Protein AF-A0A813IT29-F1 (afdb_monomer_lite)

Organism: Polarella glacialis (NCBI:txid89957)

Structure (mmCIF, N/CA/C/O backbone):
data_AF-A0A813IT29-F1
#
_entry.id   AF-A0A813IT29-F1
#
loop_
_atom_site.group_PDB
_atom_site.id
_atom_site.type_symbol
_atom_site.label_atom_id
_atom_site.label_alt_id
_atom_site.label_comp_id
_atom_site.label_asym_id
_atom_site.label_entity_id
_atom_site.label_seq_id
_atom_site.pdbx_PDB_ins_code
_atom_site.Cartn_x
_atom_site.Cartn_y
_atom_site.Cartn_z
_atom_site.occupancy
_atom_site.B_iso_or_equiv
_atom_site.auth_seq_id
_atom_site.auth_comp_id
_atom_site.auth_asym_id
_atom_site.auth_atom_id
_atom_site.pdbx_PDB_model_num
ATOM 1 N N . GLU A 1 1 ? 67.593 75.687 -78.265 1.00 72.38 1 GLU A N 1
ATOM 2 C CA . GLU A 1 1 ? 66.286 75.915 -77.615 1.00 72.38 1 GLU A CA 1
ATOM 3 C C . GLU A 1 1 ? 65.210 75.002 -78.193 1.00 72.38 1 GLU A C 1
ATOM 5 O O . GLU A 1 1 ? 64.984 73.979 -77.570 1.00 72.38 1 GLU A O 1
ATOM 10 N N . GLN A 1 2 ? 64.630 75.241 -79.379 1.00 78.94 2 GLN A N 1
ATOM 11 C CA . GLN A 1 2 ? 63.620 74.314 -79.946 1.00 78.94 2 GLN A CA 1
ATOM 12 C C . GLN A 1 2 ? 64.154 72.878 -80.133 1.00 78.94 2 GLN A C 1
ATOM 14 O O . GLN A 1 2 ? 63.712 71.976 -79.433 1.00 78.94 2 GLN A O 1
ATOM 19 N N . SER A 1 3 ? 65.212 72.689 -80.931 1.00 80.12 3 SER A N 1
ATOM 20 C CA . SER A 1 3 ? 65.831 71.362 -81.142 1.00 80.12 3 SER A CA 1
ATOM 21 C C . SER A 1 3 ? 66.388 70.694 -79.869 1.00 80.12 3 SER A C 1
ATOM 23 O O . SER A 1 3 ? 66.593 69.485 -79.864 1.00 80.12 3 SER A O 1
ATOM 25 N N . THR A 1 4 ? 66.641 71.443 -78.789 1.00 81.19 4 THR A N 1
ATOM 26 C CA . THR A 1 4 ? 67.052 70.853 -77.501 1.00 81.19 4 THR A CA 1
ATOM 27 C C . THR A 1 4 ? 65.851 70.355 -76.697 1.00 81.19 4 THR A C 1
ATOM 29 O O . THR A 1 4 ? 65.949 69.281 -76.120 1.00 81.19 4 THR A O 1
ATOM 32 N N . MET A 1 5 ? 64.715 71.066 -76.724 1.00 86.19 5 MET A N 1
ATOM 33 C CA . MET A 1 5 ? 63.468 70.578 -76.114 1.00 86.19 5 MET A CA 1
ATOM 34 C C . MET A 1 5 ? 62.931 69.348 -76.851 1.00 86.19 5 MET A C 1
ATOM 36 O O . MET A 1 5 ? 62.585 68.372 -76.204 1.00 86.19 5 MET A O 1
ATOM 40 N N . GLU A 1 6 ? 62.949 69.343 -78.188 1.00 89.31 6 GLU A N 1
ATOM 41 C CA . GLU A 1 6 ? 62.508 68.192 -79.000 1.00 89.31 6 GLU A CA 1
ATOM 42 C C . GLU A 1 6 ? 63.274 66.902 -78.636 1.00 89.31 6 GLU A C 1
ATOM 44 O O . GLU A 1 6 ? 62.675 65.846 -78.454 1.00 89.31 6 GLU A O 1
ATOM 49 N N . VAL A 1 7 ? 64.596 66.993 -78.439 1.00 89.25 7 VAL A N 1
ATOM 50 C CA . VAL A 1 7 ? 65.439 65.853 -78.026 1.00 89.25 7 VAL A CA 1
ATOM 51 C C . VAL A 1 7 ? 65.175 65.417 -76.578 1.00 89.25 7 VAL A C 1
ATOM 53 O O . VAL A 1 7 ? 65.282 64.229 -76.267 1.00 89.25 7 VAL A O 1
ATOM 56 N N . GLU A 1 8 ? 64.837 66.347 -75.683 1.00 89.19 8 GLU A N 1
ATOM 57 C CA . GLU A 1 8 ? 64.453 66.032 -74.302 1.00 89.19 8 GLU A CA 1
ATOM 58 C C . GLU A 1 8 ? 63.075 65.347 -74.248 1.00 89.19 8 GLU A C 1
ATOM 60 O O . GLU A 1 8 ? 62.949 64.300 -73.611 1.00 89.19 8 GLU A O 1
ATOM 65 N N . GLU A 1 9 ? 62.088 65.855 -74.992 1.00 91.38 9 GLU A N 1
ATOM 66 C CA . GLU A 1 9 ? 60.747 65.269 -75.130 1.00 91.38 9 GLU A CA 1
ATOM 67 C C . GLU A 1 9 ? 60.798 63.855 -75.737 1.00 91.38 9 GLU A C 1
ATOM 69 O O . GLU A 1 9 ? 60.230 62.922 -75.162 1.00 91.38 9 GLU A O 1
ATOM 74 N N . ASP A 1 10 ? 61.540 63.648 -76.831 1.00 90.56 10 ASP A N 1
ATOM 75 C CA . ASP A 1 10 ? 61.732 62.321 -77.440 1.00 90.56 10 ASP A CA 1
ATOM 76 C C . ASP A 1 10 ? 62.391 61.329 -76.466 1.00 90.56 10 ASP A C 1
ATOM 78 O O . ASP A 1 10 ? 62.023 60.150 -76.397 1.00 90.56 10 ASP A O 1
ATOM 82 N N . HIS A 1 11 ? 63.355 61.791 -75.666 1.00 92.50 11 HIS A N 1
ATOM 83 C CA . HIS A 1 11 ? 64.029 60.972 -74.661 1.00 92.50 11 HIS A CA 1
ATOM 84 C C . HIS A 1 11 ? 63.109 60.616 -73.479 1.00 92.50 11 HIS A C 1
ATOM 86 O O . HIS A 1 11 ? 63.174 59.492 -72.971 1.00 92.50 11 HIS A O 1
ATOM 92 N N . GLU A 1 12 ? 62.220 61.518 -73.055 1.00 93.50 12 GLU A N 1
ATOM 93 C CA . GLU A 1 12 ? 61.195 61.228 -72.046 1.00 93.50 12 GLU A CA 1
ATOM 94 C C . GLU A 1 12 ? 60.102 60.287 -72.569 1.00 93.50 12 GLU A C 1
ATOM 96 O O . GLU A 1 12 ? 59.741 59.325 -71.884 1.00 93.50 12 GLU A O 1
ATOM 101 N N . LEU A 1 13 ? 59.630 60.482 -73.803 1.00 93.06 13 LEU A N 1
ATOM 102 C CA . LEU A 1 13 ? 58.686 59.577 -74.466 1.00 93.06 13 LEU A CA 1
ATOM 103 C C . LEU A 1 13 ? 59.286 58.176 -74.659 1.00 93.06 13 LEU A C 1
ATOM 105 O O . LEU A 1 13 ? 58.615 57.172 -74.400 1.00 93.06 13 LEU A O 1
ATOM 109 N N . SER A 1 14 ? 60.564 58.089 -75.031 1.00 93.00 14 SER A N 1
ATOM 110 C CA . SER A 1 14 ? 61.312 56.830 -75.120 1.00 93.00 14 SER A CA 1
ATOM 111 C C . SER A 1 14 ? 61.417 56.128 -73.757 1.00 93.00 14 SER A C 1
ATOM 113 O O . SER A 1 14 ? 61.076 54.951 -73.631 1.00 93.00 14 SER A O 1
ATOM 115 N N . LYS A 1 15 ? 61.754 56.858 -72.683 1.00 93.44 15 LYS A N 1
ATOM 116 C CA . LYS A 1 15 ? 61.750 56.312 -71.311 1.00 93.44 15 LYS A CA 1
ATOM 117 C C . LYS A 1 15 ? 60.370 55.826 -70.871 1.00 93.44 15 LYS A C 1
ATOM 119 O O . LYS A 1 15 ? 60.261 54.749 -70.291 1.00 93.44 15 LYS A O 1
ATOM 124 N N . MET A 1 16 ? 59.316 56.594 -71.144 1.00 93.44 16 MET A N 1
ATOM 125 C CA . MET A 1 16 ? 57.950 56.245 -70.748 1.00 93.44 16 MET A CA 1
ATOM 126 C C . MET A 1 16 ? 57.385 55.066 -71.541 1.00 93.44 16 MET A C 1
ATOM 128 O O . MET A 1 16 ? 56.640 54.263 -70.978 1.00 93.44 16 MET A O 1
ATOM 132 N N . THR A 1 17 ? 57.724 54.928 -72.825 1.00 94.81 17 THR A N 1
ATOM 133 C CA . THR A 1 17 ? 57.341 53.752 -73.623 1.00 94.81 17 THR A CA 1
ATOM 134 C C . THR A 1 17 ? 58.125 52.512 -73.196 1.00 94.81 17 THR A C 1
ATOM 136 O O . THR A 1 17 ? 57.507 51.471 -72.984 1.00 94.81 17 THR A O 1
ATOM 139 N N . HIS A 1 18 ? 59.433 52.628 -72.947 1.00 95.56 18 HIS A N 1
ATOM 140 C CA . HIS A 1 18 ? 60.252 51.536 -72.415 1.00 95.56 18 HIS A CA 1
ATOM 141 C C . HIS A 1 18 ? 59.775 51.061 -71.032 1.00 95.56 18 HIS A C 1
ATOM 143 O O . HIS A 1 18 ? 59.537 49.868 -70.855 1.00 95.56 18 HIS A O 1
ATOM 149 N N . PHE A 1 19 ? 59.531 51.977 -70.084 1.00 95.81 19 PHE A N 1
ATOM 150 C CA . PHE A 1 19 ? 58.997 51.638 -68.759 1.00 95.81 19 PHE A CA 1
ATOM 151 C C . PHE A 1 19 ? 57.623 50.963 -68.841 1.00 95.81 19 PHE A C 1
ATOM 153 O O . PHE A 1 19 ? 57.378 49.985 -68.137 1.00 95.81 19 PHE A O 1
ATOM 160 N N . LYS A 1 20 ? 56.725 51.445 -69.715 1.00 96.75 20 LYS A N 1
ATOM 161 C CA . LYS A 1 20 ? 55.437 50.778 -69.965 1.00 96.75 20 LYS A CA 1
ATOM 162 C C . LYS A 1 20 ? 55.635 49.370 -70.528 1.00 96.75 20 LYS A C 1
ATOM 164 O O . LYS A 1 20 ? 54.945 48.468 -70.074 1.00 96.75 20 LYS A O 1
ATOM 169 N N . GLY A 1 21 ? 56.579 49.179 -71.452 1.00 95.81 21 GLY A N 1
ATOM 170 C CA . GLY A 1 21 ? 56.961 47.865 -71.979 1.00 95.81 21 GLY A CA 1
ATOM 171 C C . GLY A 1 21 ? 57.387 46.902 -70.870 1.00 95.81 21 GLY A C 1
ATOM 172 O O . GLY A 1 21 ? 56.715 45.898 -70.654 1.00 95.81 21 GLY A O 1
ATOM 173 N N . GLU A 1 22 ? 58.414 47.260 -70.089 1.00 96.06 22 GLU A N 1
ATOM 174 C CA . GLU A 1 22 ? 58.870 46.439 -68.953 1.00 96.06 22 GLU A CA 1
ATOM 175 C C . GLU A 1 22 ? 57.752 46.162 -67.935 1.00 96.06 22 GLU A C 1
ATOM 177 O O . GLU A 1 22 ? 57.702 45.100 -67.313 1.00 96.06 22 GLU A O 1
ATOM 182 N N . TRP A 1 23 ? 56.864 47.135 -67.713 1.00 97.00 23 TRP A N 1
ATOM 183 C CA . TRP A 1 23 ? 55.749 46.995 -66.785 1.00 97.00 23 TRP A CA 1
ATOM 184 C C . TRP A 1 23 ? 54.695 46.010 -67.300 1.00 97.00 23 TRP A C 1
ATOM 186 O O . TRP A 1 23 ? 54.269 45.148 -66.531 1.00 97.00 23 TRP A O 1
ATOM 196 N N . TYR A 1 24 ? 54.327 46.075 -68.585 1.00 97.19 24 TYR A N 1
ATOM 197 C CA . TYR A 1 24 ? 53.442 45.090 -69.211 1.00 97.19 24 TYR A CA 1
ATOM 198 C C . TYR A 1 24 ? 54.071 43.692 -69.207 1.00 97.19 24 TYR A C 1
ATOM 200 O O . TYR A 1 24 ? 53.416 42.754 -68.766 1.00 97.19 24 TYR A O 1
ATOM 208 N N . GLU A 1 25 ? 55.351 43.551 -69.562 1.00 97.06 25 GLU A N 1
ATOM 209 C CA . GLU A 1 25 ? 56.070 42.267 -69.500 1.00 97.06 25 GLU A CA 1
ATOM 210 C C . GLU A 1 25 ? 56.064 41.669 -68.081 1.00 97.06 25 GLU A C 1
ATOM 212 O O . GLU A 1 25 ? 55.807 40.476 -67.898 1.00 97.06 25 GLU A O 1
ATOM 217 N N . ARG A 1 26 ? 56.277 42.494 -67.043 1.00 96.50 26 ARG A N 1
ATOM 218 C CA . ARG A 1 26 ? 56.172 42.060 -65.637 1.00 96.50 26 ARG A CA 1
ATOM 219 C C . ARG A 1 26 ? 54.745 41.670 -65.254 1.00 96.50 26 ARG A C 1
ATOM 221 O O . ARG A 1 26 ? 54.576 40.703 -64.512 1.00 96.50 26 ARG A O 1
ATOM 228 N N . GLN A 1 27 ? 53.726 42.386 -65.736 1.00 96.12 27 GLN A N 1
ATOM 229 C CA . GLN A 1 27 ? 52.327 42.023 -65.494 1.00 96.12 27 GLN A CA 1
ATOM 230 C C . GLN A 1 27 ? 51.948 40.711 -66.185 1.00 96.12 27 GLN A C 1
ATOM 232 O O . GLN A 1 27 ? 51.345 39.854 -65.544 1.00 96.12 27 GLN A O 1
ATOM 237 N N . GLU A 1 28 ? 52.336 40.512 -67.444 1.00 96.75 28 GLU A N 1
ATOM 238 C CA . GLU A 1 28 ? 52.105 39.266 -68.180 1.00 96.75 28 GLU A CA 1
ATOM 239 C C . GLU A 1 28 ? 52.812 38.086 -67.504 1.00 96.75 28 GLU A C 1
ATOM 241 O O . GLU A 1 28 ? 52.187 37.056 -67.251 1.00 96.75 28 GLU A O 1
ATOM 246 N N . ALA A 1 29 ? 54.078 38.250 -67.104 1.00 97.06 29 ALA A N 1
ATOM 247 C CA . ALA A 1 29 ? 54.810 37.235 -66.351 1.00 97.06 29 ALA A CA 1
ATOM 248 C C . ALA A 1 29 ? 54.137 36.902 -65.005 1.00 97.06 29 ALA A C 1
ATOM 250 O O . ALA A 1 29 ? 54.040 35.727 -64.642 1.00 97.06 29 ALA A O 1
ATOM 251 N N . MET A 1 30 ? 53.630 37.908 -64.281 1.00 96.69 30 MET A N 1
ATOM 252 C CA . MET A 1 30 ? 52.893 37.715 -63.028 1.00 96.69 30 MET A CA 1
ATOM 253 C C . MET A 1 30 ? 51.557 36.991 -63.253 1.00 96.69 30 MET A C 1
ATOM 255 O O . MET A 1 30 ? 51.241 36.061 -62.513 1.00 96.69 30 MET A O 1
ATOM 259 N N . MET A 1 31 ? 50.798 37.366 -64.286 1.00 96.44 31 MET A N 1
ATOM 260 C CA . MET A 1 31 ? 49.533 36.716 -64.647 1.00 96.44 31 MET A CA 1
ATOM 261 C C . MET A 1 31 ? 49.744 35.260 -65.073 1.00 96.44 31 MET A C 1
ATOM 263 O O . MET A 1 31 ? 49.011 34.383 -64.625 1.00 96.44 31 MET A O 1
ATOM 267 N N . LEU A 1 32 ? 50.783 34.971 -65.864 1.00 97.69 32 LEU A N 1
ATOM 268 C CA . LEU A 1 32 ? 51.148 33.606 -66.255 1.00 97.69 32 LEU A CA 1
ATOM 269 C C . LEU A 1 32 ? 51.624 32.763 -65.063 1.00 97.69 32 LEU A C 1
ATOM 271 O O . LEU A 1 32 ? 51.321 31.572 -64.995 1.00 97.69 32 LEU A O 1
ATOM 275 N N . ALA A 1 33 ? 52.365 33.353 -64.120 1.00 97.31 33 ALA A N 1
ATOM 276 C CA . ALA A 1 33 ? 52.777 32.670 -62.894 1.00 97.31 33 ALA A CA 1
ATOM 277 C C . ALA A 1 33 ? 51.577 32.365 -61.982 1.00 97.31 33 ALA A C 1
ATOM 279 O O . ALA A 1 33 ? 51.464 31.247 -61.480 1.00 97.31 33 ALA A O 1
ATOM 280 N N . TRP A 1 34 ? 50.657 33.321 -61.820 1.00 97.62 34 TRP A N 1
ATOM 281 C CA . TRP A 1 34 ? 49.419 33.128 -61.065 1.00 97.62 34 TRP A CA 1
ATOM 282 C C . TRP A 1 34 ? 48.528 32.065 -61.719 1.00 97.62 34 TRP A C 1
ATOM 284 O O . TRP A 1 34 ? 48.074 31.152 -61.035 1.00 97.62 34 TRP A O 1
ATOM 294 N N . GLN A 1 35 ? 48.337 32.106 -63.040 1.00 97.19 35 GLN A N 1
ATOM 295 C CA . GLN A 1 35 ? 47.505 31.119 -63.727 1.00 97.19 35 GLN A CA 1
ATOM 296 C C . GLN A 1 35 ? 48.052 29.692 -63.572 1.00 97.19 35 GLN A C 1
ATOM 298 O O . GLN A 1 35 ? 47.289 28.793 -63.236 1.00 97.19 35 GLN A O 1
ATOM 303 N N . LYS A 1 36 ? 49.377 29.496 -63.661 1.00 97.75 36 LYS A N 1
ATOM 304 C CA . LYS A 1 36 ? 50.010 28.199 -63.352 1.00 97.75 36 LYS A CA 1
ATOM 305 C C . LYS A 1 36 ? 49.737 27.726 -61.921 1.00 97.75 36 LYS A C 1
ATOM 307 O O . LYS A 1 36 ? 49.476 26.545 -61.719 1.00 97.75 36 LYS A O 1
ATOM 312 N N . GLN A 1 37 ? 49.775 28.626 -60.935 1.00 97.38 37 GLN A N 1
ATOM 313 C CA . GLN A 1 37 ? 49.438 28.280 -59.549 1.00 97.38 37 GLN A CA 1
ATOM 314 C C . GLN A 1 37 ? 47.967 27.868 -59.406 1.00 97.38 37 GLN A C 1
ATOM 316 O O . GLN A 1 37 ? 47.684 26.883 -58.731 1.00 97.38 37 GLN A O 1
ATOM 321 N N . VAL A 1 38 ? 47.043 28.569 -60.074 1.00 98.12 38 VAL A N 1
ATOM 322 C CA . VAL A 1 38 ? 45.613 28.214 -60.087 1.00 98.12 38 VAL A CA 1
ATOM 323 C C . VAL A 1 38 ? 45.388 26.852 -60.747 1.00 98.12 38 VAL A C 1
ATOM 325 O O . VAL A 1 38 ? 44.651 26.036 -60.198 1.00 98.12 38 VAL A O 1
ATOM 328 N N . ASP A 1 39 ? 46.056 26.567 -61.867 1.00 97.50 39 ASP A N 1
ATOM 329 C CA . ASP A 1 39 ? 45.965 25.273 -62.553 1.00 97.50 39 ASP A CA 1
ATOM 330 C C . ASP A 1 39 ? 46.513 24.124 -61.672 1.00 97.50 39 ASP A C 1
ATOM 332 O O . ASP A 1 39 ? 45.887 23.067 -61.561 1.00 97.50 39 ASP A O 1
ATOM 336 N N . GLU A 1 40 ? 47.637 24.332 -60.972 1.00 97.50 40 GLU A N 1
ATOM 337 C CA . GLU A 1 40 ? 48.172 23.371 -59.993 1.00 97.50 40 GLU A CA 1
ATOM 338 C C . GLU A 1 40 ? 47.230 23.147 -58.798 1.00 97.50 40 GLU A C 1
ATOM 340 O O . GLU A 1 40 ? 47.025 22.007 -58.366 1.00 97.50 40 GLU A O 1
ATOM 345 N N . GLU A 1 41 ? 46.654 24.215 -58.239 1.00 97.38 41 GLU A N 1
ATOM 346 C CA . GLU A 1 41 ? 45.680 24.118 -57.148 1.00 97.38 41 GLU A CA 1
ATOM 347 C C . GLU A 1 41 ? 44.394 23.419 -57.592 1.00 97.38 41 GLU A C 1
ATOM 349 O O . GLU A 1 41 ? 43.834 22.636 -56.822 1.00 97.38 41 GLU A O 1
ATOM 354 N N . TRP A 1 42 ? 43.966 23.625 -58.838 1.00 97.25 42 TRP A N 1
ATOM 355 C CA . TRP A 1 42 ? 42.808 22.956 -59.420 1.00 97.25 42 TRP A CA 1
ATOM 356 C C . TRP A 1 42 ? 43.015 21.441 -59.527 1.00 97.25 42 TRP A C 1
ATOM 358 O O . TRP A 1 42 ? 42.149 20.675 -59.102 1.00 97.25 42 TRP A O 1
ATOM 368 N N . VAL A 1 43 ? 44.185 20.988 -59.997 1.00 97.75 43 VAL A N 1
ATOM 369 C CA . VAL A 1 43 ? 44.531 19.553 -60.024 1.00 97.75 43 VAL A CA 1
ATOM 370 C C . VAL A 1 43 ? 44.555 18.970 -58.607 1.00 97.75 43 VAL A C 1
ATOM 372 O O . VAL A 1 43 ? 43.894 17.962 -58.346 1.00 97.75 43 VAL A O 1
ATOM 375 N N . ARG A 1 44 ? 45.223 19.637 -57.651 1.00 96.19 44 ARG A N 1
ATOM 376 C CA . ARG A 1 44 ? 45.241 19.207 -56.236 1.00 96.19 44 ARG A CA 1
ATOM 377 C C . ARG A 1 44 ? 43.836 19.155 -55.628 1.00 96.19 44 ARG A C 1
ATOM 379 O O . ARG A 1 44 ? 43.554 18.290 -54.795 1.00 96.19 44 ARG A O 1
ATOM 386 N N . TRP A 1 45 ? 42.949 20.072 -56.018 1.00 97.56 45 TRP A N 1
ATOM 387 C CA . TRP A 1 45 ? 41.556 20.077 -55.581 1.00 97.56 45 TRP A CA 1
ATOM 388 C C . TRP A 1 45 ? 40.781 18.883 -56.148 1.00 97.56 45 TRP A C 1
ATOM 390 O O . TRP A 1 45 ? 40.115 18.186 -55.383 1.00 97.56 45 TRP A O 1
ATOM 400 N N . GLN A 1 46 ? 40.916 18.596 -57.446 1.00 97.38 46 GLN A N 1
ATOM 401 C CA . GLN A 1 46 ? 40.282 17.441 -58.090 1.00 97.38 46 GLN A CA 1
ATOM 402 C C . GLN A 1 46 ? 40.738 16.110 -57.470 1.00 97.38 46 GLN A C 1
ATOM 404 O O . GLN A 1 46 ? 39.903 15.275 -57.119 1.00 97.38 46 GLN A O 1
ATOM 409 N N . GLU A 1 47 ? 42.043 15.923 -57.250 1.00 97.31 47 GLU A N 1
ATOM 410 C CA . GLU A 1 47 ? 42.584 14.740 -56.562 1.00 97.31 47 GLU A CA 1
ATOM 411 C C . GLU A 1 47 ? 42.013 14.594 -55.143 1.00 97.31 47 GLU A C 1
ATOM 413 O O . GLU A 1 47 ? 41.585 13.511 -54.730 1.00 97.31 47 GLU A O 1
ATOM 418 N N . LYS A 1 48 ? 41.950 15.699 -54.392 1.00 98.06 48 LYS A N 1
ATOM 419 C CA . LYS A 1 48 ? 41.373 15.738 -53.044 1.00 98.06 48 LYS A CA 1
ATOM 420 C C . LYS A 1 48 ? 39.879 15.409 -53.050 1.00 98.06 48 LYS A C 1
ATOM 422 O O . LYS A 1 48 ? 39.422 14.697 -52.156 1.00 98.06 48 LYS A O 1
ATOM 427 N N . GLU A 1 49 ? 39.121 15.894 -54.028 1.00 97.50 49 GLU A N 1
ATOM 428 C CA . GLU A 1 49 ? 37.689 15.617 -54.167 1.00 97.50 49 GLU A CA 1
ATOM 429 C C . GLU A 1 49 ? 37.425 14.135 -54.479 1.00 97.50 49 GLU A C 1
ATOM 431 O O . GLU A 1 49 ? 36.582 13.517 -53.822 1.00 97.50 49 GLU A O 1
ATOM 436 N N . LEU A 1 50 ? 38.214 13.530 -55.374 1.00 97.38 50 LEU A N 1
ATOM 437 C CA . LEU A 1 50 ? 38.175 12.091 -55.661 1.00 97.38 50 LEU A CA 1
ATOM 438 C C . LEU A 1 50 ? 38.545 11.240 -54.432 1.00 97.38 50 LEU A C 1
ATOM 440 O O . LEU A 1 50 ? 37.853 10.277 -54.105 1.00 97.38 50 LEU A O 1
ATOM 444 N N . LEU A 1 51 ? 39.587 11.611 -53.684 1.00 97.62 51 LEU A N 1
ATOM 445 C CA . LEU A 1 51 ? 39.943 10.910 -52.443 1.00 97.62 51 LEU A CA 1
ATOM 446 C C . LEU A 1 51 ? 38.860 11.046 -51.359 1.00 97.62 51 LEU A C 1
ATOM 448 O O . LEU A 1 51 ? 38.652 10.122 -50.568 1.00 97.62 51 LEU A O 1
ATOM 452 N N . VAL A 1 52 ? 38.156 12.181 -51.306 1.00 97.75 52 VAL A N 1
ATOM 453 C CA . VAL A 1 52 ? 37.031 12.394 -50.385 1.00 97.75 52 VAL A CA 1
ATOM 454 C C . VAL A 1 52 ? 35.797 11.594 -50.809 1.00 97.75 52 VAL A C 1
ATOM 456 O O . VAL A 1 52 ? 35.116 11.061 -49.930 1.00 97.75 52 VAL A O 1
ATOM 459 N N . SER A 1 53 ? 35.500 11.467 -52.105 1.00 97.56 53 SER A N 1
ATOM 460 C CA . SER A 1 53 ? 34.362 10.668 -52.581 1.00 97.56 53 SER A CA 1
ATOM 461 C C . SER A 1 53 ? 34.575 9.171 -52.322 1.00 97.56 53 SER A C 1
ATOM 463 O O . SER A 1 53 ? 33.711 8.545 -51.704 1.00 97.56 53 SER A O 1
ATOM 465 N N . VAL A 1 54 ? 35.759 8.629 -52.634 1.00 98.00 54 VAL A N 1
ATOM 466 C CA . VAL A 1 54 ? 36.125 7.232 -52.329 1.00 98.00 54 VAL A CA 1
ATOM 467 C C . VAL A 1 54 ? 36.023 6.950 -50.825 1.00 98.00 54 VAL A C 1
ATOM 469 O O . VAL A 1 54 ? 35.312 6.030 -50.421 1.00 98.00 54 VAL A O 1
ATOM 472 N N . LYS A 1 55 ? 36.610 7.797 -49.967 1.00 97.62 55 LYS A N 1
ATOM 473 C CA . LYS A 1 55 ? 36.526 7.626 -48.502 1.00 97.62 55 LYS A CA 1
ATOM 474 C C . LYS A 1 55 ? 35.107 7.766 -47.944 1.00 97.62 55 LYS A C 1
ATOM 476 O O . LYS A 1 55 ? 34.796 7.190 -46.900 1.00 97.62 55 LYS A O 1
ATOM 481 N N . ARG A 1 56 ? 34.226 8.532 -48.601 1.00 97.44 56 ARG A N 1
ATOM 482 C CA . ARG A 1 56 ? 32.795 8.587 -48.252 1.00 97.44 56 ARG A CA 1
ATOM 483 C C . ARG A 1 56 ? 32.101 7.273 -48.601 1.00 97.44 56 ARG A C 1
ATOM 485 O O . ARG A 1 56 ? 31.322 6.787 -47.784 1.00 97.44 56 ARG A O 1
ATOM 492 N N . GLU A 1 57 ? 32.389 6.682 -49.759 1.00 97.81 57 GLU A N 1
ATOM 493 C CA . GLU A 1 57 ? 31.853 5.369 -50.128 1.00 97.81 57 GLU A CA 1
ATOM 494 C C . GLU A 1 57 ? 32.340 4.251 -49.204 1.00 97.81 57 GLU A C 1
ATOM 496 O O . GLU A 1 57 ? 31.523 3.452 -48.751 1.00 97.81 57 GLU A O 1
ATOM 501 N N . GLU A 1 58 ? 33.635 4.205 -48.887 1.00 97.62 58 GLU A N 1
ATOM 502 C CA . GLU A 1 58 ? 34.217 3.235 -47.949 1.00 97.62 58 GLU A CA 1
ATOM 503 C C . GLU A 1 58 ? 33.498 3.288 -46.597 1.00 97.62 58 GLU A C 1
ATOM 505 O O . GLU A 1 58 ? 32.914 2.291 -46.170 1.00 97.62 58 GLU A O 1
ATOM 510 N N . LYS A 1 59 ? 33.396 4.479 -45.991 1.00 97.75 59 LYS A N 1
ATOM 511 C CA . LYS A 1 59 ? 32.668 4.675 -44.727 1.00 97.75 59 LYS A CA 1
ATOM 512 C C . LYS A 1 59 ? 31.185 4.311 -44.816 1.00 97.75 59 LYS A C 1
ATOM 514 O O . LYS A 1 59 ? 30.626 3.781 -43.858 1.00 97.75 59 LYS A O 1
ATOM 519 N N . GLN A 1 60 ? 30.524 4.559 -45.949 1.00 97.12 60 GLN A N 1
ATOM 520 C CA . GLN A 1 60 ? 29.143 4.106 -46.152 1.00 97.12 60 GLN A CA 1
ATOM 521 C C . GLN A 1 60 ? 29.040 2.576 -46.231 1.00 97.12 60 GLN A C 1
ATOM 523 O O . GLN A 1 60 ? 28.081 2.005 -45.709 1.00 97.12 60 GLN A O 1
ATOM 528 N N . ARG A 1 61 ? 30.001 1.897 -46.869 1.00 97.31 61 ARG A N 1
ATOM 529 C CA . ARG A 1 61 ? 30.055 0.428 -46.934 1.00 97.31 61 ARG A CA 1
ATOM 530 C C . ARG A 1 61 ? 30.306 -0.158 -45.542 1.00 97.31 61 ARG A C 1
ATOM 532 O O . ARG A 1 61 ? 29.551 -1.036 -45.130 1.00 97.31 61 ARG A O 1
ATOM 539 N N . GLU A 1 62 ? 31.264 0.383 -44.791 1.00 97.00 62 GLU A N 1
ATOM 540 C CA . GLU A 1 62 ? 31.538 0.020 -43.392 1.00 97.00 62 GLU A CA 1
ATOM 541 C C . GLU A 1 62 ? 30.299 0.191 -42.504 1.00 97.00 62 GLU A C 1
ATOM 543 O O . GLU A 1 62 ? 29.880 -0.759 -41.843 1.00 97.00 62 GLU A O 1
ATOM 548 N N . ALA A 1 63 ? 29.643 1.357 -42.548 1.00 96.44 63 ALA A N 1
ATOM 549 C CA . ALA A 1 63 ? 28.431 1.623 -41.774 1.00 96.44 63 ALA A CA 1
ATOM 550 C C . ALA A 1 63 ? 27.291 0.640 -42.108 1.00 96.44 63 ALA A C 1
ATOM 552 O O . ALA A 1 63 ? 26.620 0.139 -41.205 1.00 96.44 63 ALA A O 1
ATOM 553 N N . ARG A 1 64 ? 27.099 0.296 -43.393 1.00 97.25 64 ARG A N 1
ATOM 554 C CA . ARG A 1 64 ? 26.122 -0.728 -43.816 1.00 97.25 64 ARG A CA 1
ATOM 555 C C . ARG A 1 64 ? 26.480 -2.123 -43.295 1.00 97.25 64 ARG A C 1
ATOM 557 O O . ARG A 1 64 ? 25.574 -2.879 -42.949 1.00 97.25 64 ARG A O 1
ATOM 564 N N . VAL A 1 65 ? 27.763 -2.487 -43.244 1.00 98.12 65 VAL A N 1
ATOM 565 C CA . VAL A 1 65 ? 28.218 -3.776 -42.690 1.00 98.12 65 VAL A CA 1
ATOM 566 C C . VAL A 1 65 ? 28.015 -3.817 -41.175 1.00 98.12 65 VAL A C 1
ATOM 568 O O . VAL A 1 65 ? 27.428 -4.777 -40.681 1.00 98.12 65 VAL A O 1
ATOM 571 N N . LEU A 1 66 ? 28.400 -2.766 -40.447 1.00 97.50 66 LEU A N 1
ATOM 572 C CA . LEU A 1 66 ? 28.182 -2.659 -39.000 1.00 97.50 66 LEU A CA 1
ATOM 573 C C . LEU A 1 66 ? 26.693 -2.745 -38.639 1.00 97.50 66 LEU A C 1
ATOM 575 O O . LEU A 1 66 ? 26.332 -3.515 -37.752 1.00 97.50 66 LEU A O 1
ATOM 579 N N . LEU A 1 67 ? 25.820 -2.046 -39.373 1.00 97.69 67 LEU A N 1
ATOM 580 C CA . LEU A 1 67 ? 24.369 -2.124 -39.179 1.00 97.69 67 LEU A CA 1
ATOM 581 C C . LEU A 1 67 ? 23.839 -3.547 -39.419 1.00 97.69 67 LEU A C 1
ATOM 583 O O . LEU A 1 67 ? 23.042 -4.044 -38.625 1.00 97.69 67 LEU A O 1
ATOM 587 N N . LYS A 1 68 ? 24.314 -4.248 -40.460 1.00 98.38 68 LYS A N 1
ATOM 588 C CA . LYS A 1 68 ? 23.964 -5.663 -40.691 1.00 98.38 68 LYS A CA 1
ATOM 589 C C . LYS A 1 68 ? 24.425 -6.569 -39.546 1.00 98.38 68 LYS A C 1
ATOM 591 O O . LYS A 1 68 ? 23.658 -7.429 -39.121 1.00 98.38 68 LYS A O 1
ATOM 596 N N . VAL A 1 69 ? 25.638 -6.377 -39.023 1.00 97.62 69 VAL A N 1
ATOM 597 C CA . VAL A 1 69 ? 26.156 -7.149 -37.877 1.00 97.62 69 VAL A CA 1
ATOM 598 C C . VAL A 1 69 ? 25.321 -6.892 -36.619 1.00 97.62 69 VAL A C 1
ATOM 600 O O . VAL A 1 69 ? 24.930 -7.847 -35.949 1.00 97.62 69 VAL A O 1
ATOM 603 N N . GLN A 1 70 ? 24.973 -5.633 -36.334 1.00 97.00 70 GLN A N 1
ATOM 604 C CA . GLN A 1 70 ? 24.091 -5.262 -35.222 1.00 97.00 70 GLN A CA 1
ATOM 605 C C . GLN A 1 70 ? 22.693 -5.879 -35.368 1.00 97.00 70 GLN A C 1
ATOM 607 O O . GLN A 1 70 ? 22.189 -6.474 -34.416 1.00 97.00 70 GLN A O 1
ATOM 612 N N . ALA A 1 71 ? 22.093 -5.819 -36.561 1.00 97.25 71 ALA A N 1
ATOM 613 C CA . ALA A 1 71 ? 20.793 -6.430 -36.837 1.00 97.25 71 ALA A CA 1
ATOM 614 C C . ALA A 1 71 ? 20.816 -7.959 -36.649 1.00 97.25 71 ALA A C 1
ATOM 616 O O . ALA A 1 71 ? 19.905 -8.516 -36.039 1.00 97.25 71 ALA A O 1
ATOM 617 N N . ILE A 1 72 ? 21.877 -8.642 -37.100 1.00 98.00 72 ILE A N 1
ATOM 618 C CA . ILE A 1 72 ? 22.064 -10.087 -36.884 1.00 98.00 72 ILE A CA 1
ATOM 619 C C . ILE A 1 72 ? 22.227 -10.406 -35.391 1.00 98.00 72 ILE A C 1
ATOM 621 O O . ILE A 1 72 ? 21.654 -11.386 -34.915 1.00 98.00 72 ILE A O 1
ATOM 625 N N . ALA A 1 73 ? 22.983 -9.602 -34.638 1.00 97.81 73 ALA A N 1
ATOM 626 C CA . ALA A 1 73 ? 23.160 -9.794 -33.199 1.00 97.81 73 ALA A CA 1
ATOM 627 C C . ALA A 1 73 ? 21.840 -9.609 -32.428 1.00 97.81 73 ALA A C 1
ATOM 629 O O . ALA A 1 73 ? 21.480 -10.467 -31.621 1.00 97.81 73 ALA A O 1
ATOM 630 N N . ALA A 1 74 ? 21.083 -8.550 -32.732 1.00 97.31 74 ALA A N 1
ATOM 631 C CA . ALA A 1 74 ? 19.768 -8.295 -32.147 1.00 97.31 74 ALA A CA 1
ATOM 632 C C . ALA A 1 74 ? 18.764 -9.413 -32.485 1.00 97.31 74 ALA A C 1
ATOM 634 O O . ALA A 1 74 ? 18.101 -9.936 -31.590 1.00 97.31 74 ALA A O 1
ATOM 635 N N . ALA A 1 75 ? 18.709 -9.848 -33.750 1.00 97.50 75 ALA A N 1
ATOM 636 C CA . ALA A 1 75 ? 17.856 -10.956 -34.173 1.00 97.50 75 ALA A CA 1
ATOM 637 C C . ALA A 1 75 ? 18.215 -12.268 -33.455 1.00 97.50 75 ALA A C 1
ATOM 639 O O . ALA A 1 75 ? 17.320 -12.972 -32.993 1.00 97.50 75 ALA A O 1
ATOM 640 N N . LYS A 1 76 ? 19.510 -12.581 -33.293 1.00 97.44 76 LYS A N 1
ATOM 641 C CA . LYS A 1 76 ? 19.965 -13.755 -32.528 1.00 97.44 76 LYS A CA 1
ATOM 642 C C . LYS A 1 76 ? 19.547 -13.690 -31.058 1.00 97.44 76 LYS A C 1
ATOM 644 O O . LYS A 1 76 ? 19.041 -14.683 -30.549 1.00 97.44 76 LYS A O 1
ATOM 649 N N . ALA A 1 77 ? 19.724 -12.546 -30.395 1.00 95.81 77 ALA A N 1
ATOM 650 C CA . ALA A 1 77 ? 19.324 -12.369 -28.997 1.00 95.81 77 ALA A CA 1
ATOM 651 C C . ALA A 1 77 ? 17.804 -12.534 -28.810 1.00 95.81 77 ALA A C 1
ATOM 653 O O . ALA A 1 77 ? 17.364 -13.238 -27.905 1.00 95.81 77 ALA A O 1
ATOM 654 N N . HIS A 1 78 ? 17.009 -11.952 -29.711 1.00 96.12 78 HIS A N 1
ATOM 655 C CA . HIS A 1 78 ? 15.551 -12.055 -29.700 1.00 96.12 78 HIS A CA 1
ATOM 656 C C . HIS A 1 78 ? 15.061 -13.490 -29.969 1.00 96.12 78 HIS A C 1
ATOM 658 O O . HIS A 1 78 ? 14.233 -14.017 -29.229 1.00 96.12 78 HIS A O 1
ATOM 664 N N . LEU A 1 79 ? 15.620 -14.172 -30.976 1.00 96.12 79 LEU A N 1
ATOM 665 C CA . LEU A 1 79 ? 15.290 -15.571 -31.278 1.00 96.12 79 LEU A CA 1
ATOM 666 C C . LEU A 1 79 ? 15.687 -16.523 -30.140 1.00 96.12 79 LEU A C 1
ATOM 668 O O . LEU A 1 79 ? 14.928 -17.439 -29.829 1.00 96.12 79 LEU A O 1
ATOM 672 N N . ALA A 1 80 ? 16.824 -16.284 -29.479 1.00 95.81 80 ALA A N 1
ATOM 673 C CA . ALA A 1 80 ? 17.256 -17.064 -28.319 1.00 95.81 80 ALA A CA 1
ATOM 674 C C . ALA A 1 80 ? 16.294 -16.956 -27.119 1.00 95.81 80 ALA A C 1
ATOM 676 O O . ALA A 1 80 ? 16.261 -17.867 -26.297 1.00 95.81 80 ALA A O 1
ATOM 677 N N . GLN A 1 81 ? 15.501 -15.882 -27.027 1.00 92.94 81 GLN A N 1
ATOM 678 C CA . GLN A 1 81 ? 14.450 -15.719 -26.017 1.00 92.94 81 GLN A CA 1
ATOM 679 C C . GLN A 1 81 ? 13.099 -16.281 -26.486 1.00 92.94 81 GLN A C 1
ATOM 681 O O . GLN A 1 81 ? 12.421 -16.960 -25.719 1.00 92.94 81 GLN A O 1
ATOM 686 N N . ILE A 1 82 ? 12.711 -16.044 -27.745 1.00 95.12 82 ILE A N 1
ATOM 687 C CA . ILE A 1 82 ? 11.417 -16.505 -28.270 1.00 95.12 82 ILE A CA 1
ATOM 688 C C . ILE A 1 82 ? 11.335 -18.029 -28.352 1.00 95.12 82 ILE A C 1
ATOM 690 O O . ILE A 1 82 ? 10.316 -18.582 -27.956 1.00 95.12 82 ILE A O 1
ATOM 694 N N . VAL A 1 83 ? 12.371 -18.719 -28.839 1.00 93.00 83 VAL A N 1
ATOM 695 C CA . VAL A 1 83 ? 12.318 -20.180 -29.035 1.00 93.00 83 VAL A CA 1
ATOM 696 C C . VAL A 1 83 ? 12.011 -20.955 -27.739 1.00 93.00 83 VAL A C 1
ATOM 698 O O . VAL A 1 83 ? 11.068 -21.747 -27.765 1.00 93.00 83 VAL A O 1
ATOM 701 N N . PRO A 1 84 ? 12.716 -20.758 -26.603 1.00 94.31 84 PRO A N 1
ATOM 702 C CA . PRO A 1 84 ? 12.397 -21.478 -25.369 1.00 94.31 84 PRO A CA 1
ATOM 703 C C . PRO A 1 84 ? 11.055 -21.057 -24.757 1.00 94.31 84 PRO A C 1
ATOM 705 O O . PRO A 1 84 ? 10.375 -21.908 -24.187 1.00 94.31 84 PRO A O 1
ATOM 708 N N . ASN A 1 85 ? 10.649 -19.790 -24.897 1.00 92.81 85 ASN A N 1
ATOM 709 C CA . ASN A 1 85 ? 9.349 -19.326 -24.408 1.00 92.81 85 ASN A CA 1
ATOM 710 C C . ASN A 1 85 ? 8.213 -19.961 -25.215 1.00 92.81 85 ASN A C 1
ATOM 712 O O . ASN A 1 85 ? 7.387 -20.652 -24.639 1.00 92.81 85 ASN A O 1
ATOM 716 N N . ALA A 1 86 ? 8.242 -19.866 -26.546 1.00 92.69 86 ALA A N 1
ATOM 717 C CA . ALA A 1 86 ? 7.252 -20.499 -27.415 1.00 92.69 86 ALA A CA 1
ATOM 718 C C . ALA A 1 86 ? 7.212 -22.028 -27.244 1.00 92.69 86 ALA A C 1
ATOM 720 O O . ALA A 1 86 ? 6.135 -22.616 -27.284 1.00 92.69 86 ALA A O 1
ATOM 721 N N . ALA A 1 87 ? 8.357 -22.682 -27.012 1.00 92.75 87 ALA A N 1
ATOM 722 C CA . ALA A 1 87 ? 8.400 -24.111 -26.704 1.00 92.75 87 ALA A CA 1
ATOM 723 C C . ALA A 1 87 ? 7.743 -24.439 -25.351 1.00 92.75 87 ALA A C 1
ATOM 725 O O . ALA A 1 87 ? 6.986 -25.403 -25.272 1.00 92.75 87 ALA A O 1
ATOM 726 N N . ARG A 1 88 ? 7.984 -23.634 -24.304 1.00 91.50 88 ARG A N 1
ATOM 727 C CA . ARG A 1 88 ? 7.332 -23.774 -22.990 1.00 91.50 88 ARG A CA 1
ATOM 728 C C . ARG A 1 88 ? 5.832 -23.485 -23.065 1.00 91.50 88 ARG A C 1
ATOM 730 O O . ARG A 1 88 ? 5.053 -24.259 -22.522 1.00 91.50 88 ARG A O 1
ATOM 737 N N . ASP A 1 89 ? 5.430 -22.422 -23.749 1.00 92.62 89 ASP A N 1
ATOM 738 C CA . ASP A 1 89 ? 4.028 -22.030 -23.913 1.00 92.62 89 ASP A CA 1
ATOM 739 C C . ASP A 1 89 ? 3.259 -23.105 -24.694 1.00 92.62 89 ASP A C 1
ATOM 741 O O . ASP A 1 89 ? 2.150 -23.486 -24.315 1.00 92.62 89 ASP A O 1
ATOM 745 N N . LEU A 1 90 ? 3.864 -23.667 -25.748 1.00 93.25 90 LEU A N 1
ATOM 746 C CA . LEU A 1 90 ? 3.307 -24.789 -26.505 1.00 93.25 90 LEU A CA 1
ATOM 747 C C . LEU A 1 90 ? 3.274 -26.072 -25.662 1.00 93.25 90 LEU A C 1
ATOM 749 O O . LEU A 1 90 ? 2.271 -26.779 -25.685 1.00 93.25 90 LEU A O 1
ATOM 753 N N . GLN A 1 91 ? 4.306 -26.351 -24.860 1.00 92.56 91 GLN A N 1
ATOM 754 C CA . GLN A 1 91 ? 4.291 -27.466 -23.911 1.00 92.56 91 GLN A CA 1
ATOM 755 C C . GLN A 1 91 ? 3.135 -27.326 -22.905 1.00 92.56 91 GLN A C 1
ATOM 757 O O . GLN A 1 91 ? 2.378 -28.271 -22.727 1.00 92.56 91 GLN A O 1
ATOM 762 N N . GLN A 1 92 ? 2.944 -26.151 -22.303 1.00 88.44 92 GLN A N 1
ATOM 763 C CA . GLN A 1 92 ? 1.882 -25.907 -21.319 1.00 88.44 92 GLN A CA 1
ATOM 764 C C . GLN A 1 92 ? 0.473 -25.914 -21.933 1.00 88.44 92 GLN A C 1
ATOM 766 O O . GLN A 1 92 ? -0.465 -26.397 -21.303 1.00 88.44 92 GLN A O 1
ATOM 771 N N . SER A 1 93 ? 0.303 -25.389 -23.151 1.00 88.81 93 SER A N 1
ATOM 772 C CA . SER A 1 93 ? -1.016 -25.246 -23.788 1.00 88.81 93 SER A CA 1
ATOM 773 C C . SER A 1 93 ? -1.452 -26.462 -24.612 1.00 88.81 93 SER A C 1
ATOM 775 O O . SER A 1 93 ? -2.617 -26.851 -24.545 1.00 88.81 93 SER A O 1
ATOM 777 N N . ALA A 1 94 ? -0.543 -27.071 -25.378 1.00 89.50 94 ALA A N 1
ATOM 778 C CA . ALA A 1 94 ? -0.842 -28.198 -26.265 1.00 89.50 94 ALA A CA 1
ATOM 779 C C . ALA A 1 94 ? -0.534 -29.567 -25.635 1.00 89.50 94 ALA A C 1
ATOM 781 O O . ALA A 1 94 ? -1.158 -30.559 -26.013 1.00 89.50 94 ALA A O 1
ATOM 782 N N . PHE A 1 95 ? 0.389 -29.629 -24.668 1.00 90.38 95 PHE A N 1
ATOM 783 C CA . PHE A 1 95 ? 0.793 -30.864 -23.981 1.00 90.38 95 PHE A CA 1
ATOM 784 C C . PHE A 1 95 ? 0.754 -30.744 -22.442 1.00 90.38 95 PHE A C 1
ATOM 786 O O . PHE A 1 95 ? 1.732 -31.114 -21.784 1.00 90.38 95 PHE A O 1
ATOM 793 N N . PRO A 1 96 ? -0.344 -30.235 -21.843 1.00 85.00 96 PRO A N 1
ATOM 794 C CA . PRO A 1 96 ? -0.429 -30.064 -20.395 1.00 85.0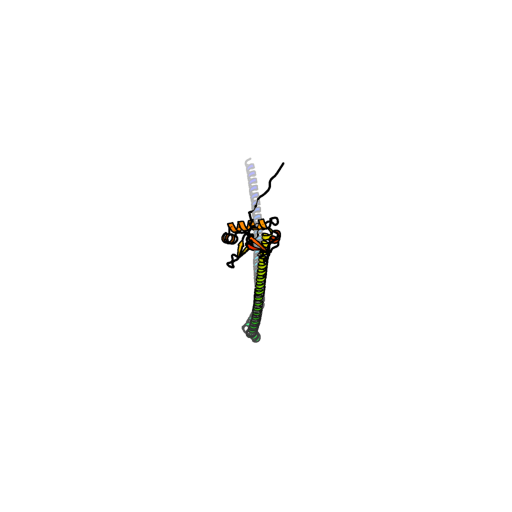0 96 PRO A CA 1
ATOM 795 C C . PRO A 1 96 ? -0.266 -31.411 -19.680 1.00 85.00 96 PRO A C 1
ATOM 797 O O . PRO A 1 96 ? -0.903 -32.399 -20.065 1.00 85.00 96 PRO A O 1
ATOM 800 N N . ASP A 1 97 ? 0.550 -31.467 -18.620 1.00 91.44 97 ASP A N 1
ATOM 801 C CA . ASP A 1 97 ? 0.690 -32.707 -17.857 1.00 91.44 97 ASP A CA 1
ATOM 802 C C . ASP A 1 97 ? -0.646 -33.041 -17.180 1.00 91.44 97 ASP A C 1
ATOM 804 O O . ASP A 1 97 ? -1.186 -32.289 -16.365 1.00 91.44 97 ASP A O 1
ATOM 808 N N . SER A 1 98 ? -1.162 -34.225 -17.504 1.00 90.88 98 SER A N 1
ATOM 809 C CA . SER A 1 98 ? -2.293 -34.872 -16.840 1.00 90.88 98 SER A CA 1
ATOM 810 C C . SER A 1 98 ? -2.244 -34.803 -15.306 1.00 90.88 98 SER A C 1
ATOM 812 O O . SER A 1 98 ? -3.293 -34.714 -14.668 1.00 90.88 98 SER A O 1
ATOM 814 N N . ARG A 1 99 ? -1.043 -34.827 -14.712 1.00 92.06 99 ARG A N 1
ATOM 815 C CA . ARG A 1 99 ? -0.812 -34.764 -13.264 1.00 92.06 99 ARG A CA 1
ATOM 816 C C . ARG A 1 99 ? -1.000 -33.354 -12.721 1.00 92.06 99 ARG A C 1
ATOM 818 O O . ARG A 1 99 ? -1.718 -33.192 -11.739 1.00 92.06 99 ARG A O 1
ATOM 825 N N . GLU A 1 100 ? -0.415 -32.352 -13.373 1.00 89.94 100 GLU A N 1
ATOM 826 C CA . GLU A 1 100 ? -0.596 -30.938 -13.020 1.00 89.94 100 GLU A CA 1
ATOM 827 C C . GLU A 1 100 ? -2.072 -30.546 -13.166 1.00 89.94 100 GLU A C 1
ATOM 829 O O . GLU A 1 100 ? -2.675 -30.057 -12.214 1.00 89.94 100 GLU A O 1
ATOM 834 N N . LEU A 1 101 ? -2.719 -30.919 -14.278 1.00 90.88 101 LEU A N 1
ATOM 835 C CA . LEU A 1 101 ? -4.159 -30.709 -14.464 1.00 90.88 101 LEU A CA 1
ATOM 836 C C . LEU A 1 101 ? -5.021 -31.401 -13.398 1.00 90.88 101 LEU A C 1
ATOM 838 O O . LEU A 1 101 ? -6.062 -30.861 -13.022 1.00 90.88 101 LEU A O 1
ATOM 842 N N . ALA A 1 102 ? -4.637 -32.587 -12.918 1.00 92.44 102 ALA A N 1
ATOM 843 C CA . ALA A 1 102 ? -5.354 -33.262 -11.838 1.00 92.44 102 ALA A CA 1
ATOM 844 C C . ALA A 1 102 ? -5.164 -32.542 -10.491 1.00 92.44 102 ALA A C 1
ATOM 846 O O . ALA A 1 102 ? -6.127 -32.401 -9.735 1.00 92.44 102 ALA A O 1
ATOM 847 N N . ILE A 1 103 ? -3.960 -32.038 -10.206 1.00 92.62 103 ILE A N 1
ATOM 848 C CA . ILE A 1 103 ? -3.684 -31.225 -9.015 1.00 92.62 103 ILE A CA 1
ATOM 849 C C . ILE A 1 103 ? -4.510 -29.931 -9.063 1.00 92.62 103 ILE A C 1
ATOM 851 O O . ILE A 1 103 ? -5.269 -29.654 -8.133 1.00 92.62 103 ILE A O 1
ATOM 855 N N . ASP A 1 104 ? -4.460 -29.195 -10.170 1.00 91.81 104 ASP A N 1
ATOM 856 C CA . ASP A 1 104 ? -5.135 -27.903 -10.306 1.00 91.81 104 ASP A CA 1
ATOM 857 C C . ASP A 1 104 ? -6.664 -28.018 -10.303 1.00 91.81 104 ASP A C 1
ATOM 859 O O . ASP A 1 104 ? -7.352 -27.177 -9.723 1.00 91.81 104 ASP A O 1
ATOM 863 N N . ARG A 1 105 ? -7.221 -29.065 -10.928 1.00 93.12 105 ARG A N 1
ATOM 864 C CA . ARG A 1 105 ? -8.681 -29.238 -11.047 1.00 93.12 105 ARG A CA 1
ATOM 865 C C . ARG A 1 105 ? -9.321 -29.972 -9.874 1.00 93.12 105 ARG A C 1
ATOM 867 O O . ARG A 1 105 ? -10.506 -29.763 -9.631 1.00 93.12 105 ARG A O 1
ATOM 874 N N . LEU A 1 106 ? -8.589 -30.848 -9.180 1.00 94.56 106 LEU A N 1
ATOM 875 C CA . LEU A 1 106 ? -9.150 -31.708 -8.127 1.00 94.56 106 LEU A CA 1
ATOM 876 C C . LEU A 1 106 ? -8.532 -31.444 -6.754 1.00 94.56 106 LEU A C 1
ATOM 878 O O . LEU A 1 106 ? -9.262 -31.394 -5.766 1.00 94.56 106 LEU A O 1
ATOM 882 N N . PHE A 1 107 ? -7.213 -31.281 -6.655 1.00 95.56 107 PHE A N 1
ATOM 883 C CA . PHE A 1 107 ? -6.557 -31.103 -5.357 1.00 95.56 107 PHE A CA 1
ATOM 884 C C . PHE A 1 107 ? -6.708 -29.672 -4.829 1.00 95.56 107 PHE A C 1
ATOM 886 O O . PHE A 1 107 ? -7.201 -29.495 -3.714 1.00 95.56 107 PHE A O 1
ATOM 893 N N . LEU A 1 108 ? -6.360 -28.652 -5.624 1.00 96.44 108 LEU A N 1
ATOM 894 C CA . LEU A 1 108 ? -6.407 -27.254 -5.178 1.00 96.44 108 LEU A CA 1
ATOM 895 C C . LEU A 1 108 ? -7.812 -26.794 -4.737 1.00 96.44 108 LEU A C 1
ATOM 897 O O . LEU A 1 108 ? -7.908 -26.221 -3.651 1.00 96.44 108 LEU A O 1
ATOM 901 N N . PRO A 1 109 ? -8.919 -27.073 -5.459 1.00 97.62 109 PRO A N 1
ATOM 902 C CA . PRO A 1 109 ? -10.249 -26.646 -5.019 1.00 97.62 109 PRO A CA 1
ATOM 903 C C . PRO A 1 109 ? -10.679 -27.316 -3.710 1.00 97.62 109 PRO A C 1
ATOM 905 O O . PRO A 1 109 ? -11.282 -26.665 -2.858 1.00 97.62 109 PRO A O 1
ATOM 908 N N . ASN A 1 110 ? -10.325 -28.590 -3.511 1.00 97.25 110 ASN A N 1
ATOM 909 C CA . ASN A 1 110 ? -10.599 -29.309 -2.267 1.00 97.25 110 ASN A CA 1
ATOM 910 C C . ASN A 1 110 ? -9.757 -28.769 -1.100 1.00 97.25 110 ASN A C 1
ATOM 912 O O . ASN A 1 110 ? -10.283 -28.583 -0.002 1.00 97.25 110 ASN A O 1
ATOM 916 N N . LEU A 1 111 ? -8.478 -28.459 -1.338 1.00 97.00 111 LEU A N 1
ATOM 917 C CA . LEU A 1 111 ? -7.604 -27.822 -0.353 1.00 97.00 111 LEU A CA 1
ATOM 918 C C . LEU A 1 111 ? -8.156 -26.452 0.065 1.00 97.00 111 LEU A C 1
ATOM 920 O O . LEU A 1 111 ? -8.335 -26.205 1.257 1.00 97.00 111 LEU A O 1
ATOM 924 N N . PHE A 1 112 ? -8.503 -25.591 -0.896 1.00 97.25 112 PHE A N 1
ATOM 925 C CA . PHE A 1 112 ? -9.083 -24.276 -0.613 1.00 97.25 112 PHE A CA 1
ATOM 926 C C . PHE A 1 112 ? -10.440 -24.373 0.092 1.00 97.25 112 PHE A C 1
ATOM 928 O O . PHE A 1 112 ? -10.677 -23.622 1.036 1.00 97.25 112 PHE A O 1
ATOM 935 N N . ALA A 1 113 ? -11.304 -25.322 -0.283 1.00 97.94 113 ALA A N 1
ATOM 936 C CA . ALA A 1 113 ? -12.572 -25.553 0.407 1.00 97.94 113 ALA A CA 1
ATOM 937 C C . ALA A 1 113 ? -12.373 -25.998 1.868 1.00 97.94 113 ALA A C 1
ATOM 939 O O . ALA A 1 113 ? -13.135 -25.584 2.742 1.00 97.94 113 ALA A O 1
ATOM 940 N N . ASN A 1 114 ? -11.350 -26.807 2.158 1.00 97.94 114 ASN A N 1
ATOM 941 C CA . ASN A 1 114 ? -11.026 -27.224 3.523 1.00 97.94 114 ASN A CA 1
ATOM 942 C C . ASN A 1 114 ? -10.444 -26.067 4.349 1.00 97.94 114 ASN A C 1
ATOM 944 O O . ASN A 1 114 ? -10.964 -25.783 5.426 1.00 97.94 114 ASN A O 1
ATOM 948 N N . VAL A 1 115 ? -9.475 -25.319 3.810 1.00 98.06 115 VAL A N 1
ATOM 949 C CA . VAL A 1 115 ? -8.935 -24.106 4.457 1.00 98.06 115 VAL A CA 1
ATOM 950 C C . VAL A 1 115 ? -10.043 -23.075 4.710 1.00 98.06 115 VAL A C 1
ATOM 952 O O . VAL A 1 115 ? -10.113 -22.477 5.782 1.00 98.06 115 VAL A O 1
ATOM 955 N N . GLN A 1 116 ? -10.969 -22.889 3.764 1.00 97.62 116 GLN A N 1
ATOM 956 C CA . GLN A 1 116 ? -12.108 -21.987 3.935 1.00 97.62 116 GLN A CA 1
ATOM 957 C C . GLN A 1 116 ? -13.049 -22.445 5.061 1.00 97.62 116 GLN A C 1
ATOM 959 O O . GLN A 1 116 ? -13.509 -21.600 5.832 1.00 97.62 116 GLN A O 1
ATOM 964 N N . LYS A 1 117 ? -13.314 -23.754 5.193 1.00 98.25 117 LYS A N 1
ATOM 965 C CA . LYS A 1 117 ? -14.095 -24.313 6.312 1.00 98.25 117 LYS A CA 1
ATOM 966 C C . LYS A 1 117 ? -13.400 -24.087 7.652 1.00 98.25 117 LYS A C 1
ATOM 968 O O . LYS A 1 117 ? -14.057 -23.644 8.588 1.00 98.25 117 LYS A O 1
ATOM 973 N N . GLU A 1 118 ? -12.093 -24.328 7.744 1.00 98.00 118 GLU A N 1
ATOM 974 C CA . GLU A 1 118 ? -11.316 -24.087 8.968 1.00 98.00 118 GLU A CA 1
ATOM 975 C C . GLU A 1 118 ? -11.339 -22.604 9.365 1.00 98.00 118 GLU A C 1
ATOM 977 O O . GLU A 1 118 ? -11.688 -22.273 10.496 1.00 98.00 118 GLU A O 1
ATOM 982 N N . VAL A 1 119 ? -11.098 -21.688 8.420 1.00 98.19 119 VAL A N 1
ATOM 983 C CA . VAL A 1 119 ? -11.186 -20.236 8.661 1.00 98.19 119 VAL A CA 1
ATOM 984 C C . VAL A 1 119 ? -12.599 -19.809 9.083 1.00 98.19 119 VAL A C 1
ATOM 986 O O . VAL A 1 119 ? -12.750 -18.926 9.930 1.00 98.19 119 VAL A O 1
ATOM 989 N N . GLN A 1 120 ? -13.650 -20.414 8.523 1.00 97.94 120 GLN A N 1
ATOM 990 C CA . GLN A 1 120 ? -15.030 -20.160 8.950 1.00 97.94 120 GLN A CA 1
ATOM 991 C C . GLN A 1 120 ? -15.303 -20.694 10.362 1.00 97.94 120 GLN A C 1
ATOM 993 O O . GLN A 1 120 ? -15.896 -19.970 11.161 1.00 97.94 120 GLN A O 1
ATOM 998 N N . ALA A 1 121 ? -14.823 -21.894 10.699 1.00 97.94 121 ALA A N 1
ATOM 999 C CA . ALA A 1 121 ? -14.939 -22.471 12.036 1.00 97.94 121 ALA A CA 1
ATOM 1000 C C . ALA A 1 121 ? -14.197 -21.626 13.087 1.00 97.94 121 ALA A C 1
ATOM 1002 O O . ALA A 1 121 ? -14.773 -21.301 14.123 1.00 97.94 121 ALA A O 1
ATOM 1003 N N . MET A 1 122 ? -12.973 -21.167 12.794 1.00 97.88 122 MET A N 1
ATOM 1004 C CA . MET A 1 122 ? -12.229 -20.248 13.667 1.00 97.88 122 MET A CA 1
ATOM 1005 C C . MET A 1 122 ? -12.985 -18.929 13.885 1.00 97.88 122 MET A C 1
ATOM 1007 O O . MET A 1 122 ? -13.107 -18.473 15.019 1.00 97.88 122 MET A O 1
ATOM 1011 N N . LYS A 1 123 ? -13.560 -18.339 12.826 1.00 97.88 123 LYS A N 1
ATOM 1012 C CA . LYS A 1 123 ? -14.384 -17.119 12.936 1.00 97.88 123 LYS A CA 1
ATOM 1013 C C . LYS A 1 123 ? -15.669 -17.335 13.739 1.00 97.88 123 LYS A C 1
ATOM 1015 O O . LYS A 1 123 ? -16.116 -16.412 14.414 1.00 97.88 123 LYS A O 1
ATOM 1020 N N . GLN A 1 124 ? -16.283 -18.516 13.664 1.00 97.88 124 GLN A N 1
ATOM 1021 C CA . GLN A 1 124 ? -17.458 -18.859 14.472 1.00 97.88 124 GLN A CA 1
ATOM 1022 C C . GLN A 1 124 ? -17.087 -19.053 15.947 1.00 97.88 124 GLN A C 1
ATOM 1024 O O . GLN A 1 124 ? -17.744 -18.474 16.807 1.00 97.88 124 GLN A O 1
ATOM 1029 N N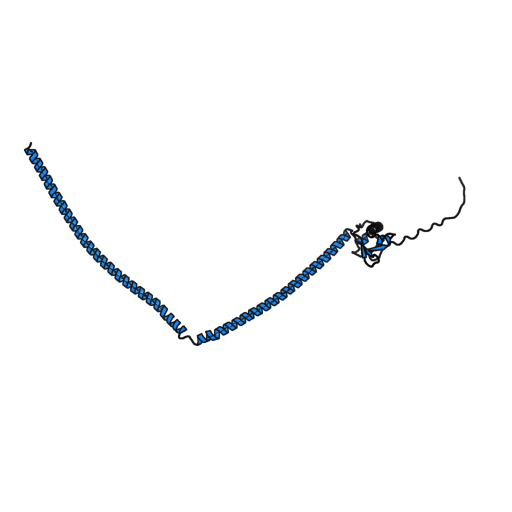 . ALA A 1 125 ? -16.001 -19.776 16.236 1.00 97.56 125 ALA A N 1
ATOM 1030 C CA . ALA A 1 125 ? -15.486 -19.947 17.593 1.00 97.56 125 ALA A CA 1
ATOM 1031 C C . ALA A 1 125 ? -15.092 -18.601 18.228 1.00 97.56 125 ALA A C 1
ATOM 1033 O O . ALA A 1 125 ? -15.458 -18.333 19.370 1.00 97.56 125 ALA A O 1
ATOM 1034 N N . GLN A 1 126 ? -14.429 -17.715 17.474 1.00 97.62 126 GLN A N 1
ATOM 1035 C CA . GLN A 1 126 ? -14.120 -16.359 17.932 1.00 97.62 126 GLN A CA 1
ATOM 1036 C C . GLN A 1 126 ? -15.397 -15.585 18.292 1.00 97.62 126 GLN A C 1
ATOM 1038 O O . GLN A 1 126 ? -15.486 -15.057 19.395 1.00 97.62 126 GLN A O 1
ATOM 1043 N N . LYS A 1 127 ? -16.417 -15.586 17.421 1.00 98.00 127 LYS A N 1
ATOM 1044 C CA . LYS A 1 127 ? -17.704 -14.930 17.709 1.00 98.00 127 LYS A CA 1
ATOM 1045 C C . LYS A 1 127 ? -18.382 -15.465 18.972 1.00 98.00 127 LYS A C 1
ATOM 1047 O O . LYS A 1 127 ? -18.928 -14.671 19.725 1.00 98.00 127 LYS A O 1
ATOM 1052 N N . GLN A 1 128 ? -18.335 -16.776 19.214 1.00 97.88 128 GLN A N 1
ATOM 1053 C CA . GLN A 1 128 ? -18.883 -17.380 20.436 1.00 97.88 128 GLN A CA 1
ATOM 1054 C C . GLN A 1 128 ? -18.122 -16.925 21.691 1.00 97.88 128 GLN A C 1
ATOM 1056 O O . GLN A 1 128 ? -18.738 -16.652 22.719 1.00 97.88 128 GLN A O 1
ATOM 1061 N N . VAL A 1 129 ? -16.793 -16.796 21.610 1.00 97.62 129 VAL A N 1
ATOM 1062 C CA . VAL A 1 129 ? -15.970 -16.253 22.703 1.00 97.62 129 VAL A CA 1
ATOM 1063 C C . VAL A 1 129 ? -16.277 -14.771 22.938 1.00 97.62 129 VAL A C 1
ATOM 1065 O O . VAL A 1 129 ? -16.497 -14.381 24.083 1.00 97.62 129 VAL A O 1
ATOM 1068 N N . ASP A 1 130 ? -16.365 -13.963 21.880 1.00 97.56 130 ASP A N 1
ATOM 1069 C CA . ASP A 1 130 ? -16.721 -12.541 21.963 1.00 97.56 130 ASP A CA 1
ATOM 1070 C C . ASP A 1 130 ? -18.126 -12.350 22.572 1.00 97.56 130 ASP A C 1
ATOM 1072 O O . ASP A 1 130 ? -18.320 -11.509 23.453 1.00 97.56 130 ASP A O 1
ATOM 1076 N N . GLU A 1 131 ? -19.099 -13.180 22.177 1.00 97.50 131 GLU A N 1
ATOM 1077 C CA . GLU A 1 131 ? -20.450 -13.213 22.746 1.00 97.50 131 GLU A CA 1
ATOM 1078 C C . GLU A 1 131 ? -20.416 -13.567 24.242 1.00 97.50 131 GLU A C 1
ATOM 1080 O O . GLU A 1 131 ? -20.923 -12.799 25.062 1.00 97.50 131 GLU A O 1
ATOM 1085 N N . MET A 1 132 ? -19.730 -14.649 24.633 1.00 97.00 132 MET A N 1
ATOM 1086 C CA . MET A 1 132 ? -19.544 -15.022 26.043 1.00 97.00 132 MET A CA 1
ATOM 1087 C C . MET A 1 132 ? -18.886 -13.912 26.878 1.00 97.00 132 MET A C 1
ATOM 1089 O O . MET A 1 132 ? -19.286 -13.688 28.025 1.00 97.00 132 MET A O 1
ATOM 1093 N N . ILE A 1 133 ? -17.886 -13.214 26.326 1.00 96.56 133 ILE A N 1
ATOM 1094 C CA . ILE A 1 133 ? -17.225 -12.079 26.982 1.00 96.56 133 ILE A CA 1
ATOM 1095 C C . ILE A 1 133 ? -18.211 -10.918 27.137 1.00 96.56 133 ILE A C 1
ATOM 1097 O O . ILE A 1 133 ? -18.329 -10.378 28.236 1.00 96.56 133 ILE A O 1
ATOM 1101 N N . SER A 1 134 ? -18.955 -10.564 26.085 1.00 96.44 134 SER A N 1
ATOM 1102 C CA . SER A 1 134 ? -19.932 -9.467 26.117 1.00 96.44 134 SER A CA 1
ATOM 1103 C C . SER A 1 134 ? -21.053 -9.695 27.136 1.00 96.44 134 SER A C 1
ATOM 1105 O O . SER A 1 134 ? -21.382 -8.780 27.890 1.00 96.44 134 SER A O 1
ATOM 1107 N N . VAL A 1 135 ? -21.571 -10.925 27.244 1.00 97.06 135 VAL A N 1
ATOM 1108 C CA . VAL A 1 135 ? -22.595 -11.300 28.231 1.00 97.06 135 VAL A CA 1
ATOM 1109 C C . VAL A 1 135 ? -22.039 -11.196 29.653 1.00 97.06 135 VAL A C 1
ATOM 1111 O O . VAL A 1 135 ? -22.674 -10.598 30.523 1.00 97.06 135 VAL A O 1
ATOM 1114 N N . ARG A 1 136 ? -20.826 -11.714 29.899 1.00 96.19 136 ARG A N 1
ATOM 1115 C CA . ARG A 1 136 ? -20.175 -11.613 31.218 1.00 96.19 136 ARG A CA 1
ATOM 1116 C C . ARG A 1 136 ? -19.850 -10.170 31.599 1.00 96.19 136 ARG A C 1
ATOM 1118 O O . ARG A 1 136 ? -20.084 -9.787 32.741 1.00 96.19 136 ARG A O 1
ATOM 1125 N N . PHE A 1 137 ? -19.353 -9.369 30.659 1.00 96.44 137 PHE A N 1
ATOM 1126 C CA . PHE A 1 137 ? -19.060 -7.956 30.884 1.00 96.44 137 PHE A CA 1
ATOM 1127 C C . PHE A 1 137 ? -20.338 -7.147 31.137 1.00 96.44 137 PHE A C 1
ATOM 1129 O O . PHE A 1 137 ? -20.364 -6.327 32.050 1.00 96.44 137 PHE A O 1
ATOM 1136 N N . GLY A 1 138 ? -21.421 -7.421 30.401 1.00 96.12 138 GLY A N 1
ATOM 1137 C CA . GLY A 1 138 ? -22.736 -6.822 30.635 1.00 96.12 138 GLY A CA 1
ATOM 1138 C C . GLY A 1 138 ? -23.272 -7.116 32.038 1.00 96.12 138 GLY A C 1
ATOM 1139 O O . GLY A 1 138 ? -23.652 -6.188 32.748 1.00 96.12 138 GLY A O 1
ATOM 1140 N N . ALA A 1 139 ? -23.214 -8.379 32.476 1.00 95.62 139 ALA A N 1
ATOM 1141 C CA . ALA A 1 139 ? -23.617 -8.785 33.825 1.00 95.62 139 ALA A CA 1
ATOM 1142 C C . ALA A 1 139 ? -22.719 -8.187 34.929 1.00 95.62 139 ALA A C 1
ATOM 1144 O O . ALA A 1 139 ? -23.204 -7.773 35.980 1.00 95.62 139 ALA A O 1
ATOM 1145 N N . GLN A 1 140 ? -21.406 -8.085 34.693 1.00 96.00 140 GLN A N 1
ATOM 1146 C CA . GLN A 1 140 ? -20.492 -7.402 35.613 1.00 96.00 140 GLN A CA 1
ATOM 1147 C C . GLN A 1 140 ? -20.796 -5.897 35.689 1.00 96.00 140 GLN A C 1
ATOM 1149 O O . GLN A 1 140 ? -20.754 -5.309 36.770 1.00 96.00 140 GLN A O 1
ATOM 1154 N N . GLN A 1 141 ? -21.126 -5.267 34.558 1.00 96.00 141 GLN A N 1
ATOM 1155 C CA . GLN A 1 141 ? -21.469 -3.851 34.499 1.00 96.00 141 GLN A CA 1
ATOM 1156 C C . GLN A 1 141 ? -22.814 -3.557 35.177 1.00 96.00 141 GLN A C 1
ATOM 1158 O O . GLN A 1 141 ? -22.910 -2.538 35.862 1.00 96.00 141 GLN A O 1
ATOM 1163 N N . SER A 1 142 ? -23.833 -4.415 35.030 1.00 95.44 142 SER A N 1
ATOM 1164 C CA . SER A 1 142 ? -25.109 -4.248 35.741 1.00 95.44 142 SER A CA 1
ATOM 1165 C C . SER A 1 142 ? -24.922 -4.406 37.249 1.00 95.44 142 SER A C 1
ATOM 1167 O O . SER A 1 142 ? -25.264 -3.486 37.984 1.00 95.44 142 SER A O 1
ATOM 1169 N N . ALA A 1 143 ? -24.241 -5.465 37.701 1.00 95.94 143 ALA A N 1
ATOM 1170 C CA . ALA A 1 143 ? -23.933 -5.670 39.118 1.00 95.94 143 ALA A CA 1
ATOM 1171 C C . ALA A 1 143 ? -23.123 -4.504 39.725 1.00 95.94 143 ALA A C 1
ATOM 1173 O O . ALA A 1 143 ? -23.354 -4.102 40.866 1.00 95.94 143 ALA A O 1
ATOM 1174 N N . TRP A 1 144 ? -22.195 -3.909 38.963 1.00 95.00 144 TRP A N 1
ATOM 1175 C CA . TRP A 1 144 ? -21.458 -2.724 39.411 1.00 95.00 144 TRP A CA 1
ATOM 1176 C C . TRP A 1 144 ? -22.340 -1.469 39.490 1.00 95.00 144 TRP A C 1
ATOM 1178 O O . TRP A 1 144 ? -22.211 -0.702 40.445 1.00 95.00 144 TRP A O 1
ATOM 1188 N N . ARG A 1 145 ? -23.263 -1.264 38.536 1.00 95.00 145 ARG A N 1
ATOM 1189 C CA . ARG A 1 145 ? -24.247 -0.166 38.590 1.00 95.00 145 ARG A CA 1
ATOM 1190 C C . ARG A 1 145 ? -25.188 -0.321 39.780 1.00 95.00 145 ARG A C 1
ATOM 1192 O O . ARG A 1 145 ? -25.313 0.624 40.550 1.00 95.00 145 ARG A O 1
ATOM 1199 N N . GLU A 1 146 ? -25.761 -1.505 39.975 1.00 95.44 146 GLU A N 1
ATOM 1200 C CA . GLU A 1 146 ? -26.630 -1.841 41.109 1.00 95.44 146 GLU A CA 1
ATOM 1201 C C . GLU A 1 146 ? -25.910 -1.623 42.449 1.00 95.44 146 GLU A C 1
ATOM 1203 O O . GLU A 1 146 ? -26.444 -0.972 43.345 1.00 95.44 146 GLU A O 1
ATOM 1208 N N . GLY A 1 147 ? -24.654 -2.071 42.574 1.00 94.88 147 GLY A N 1
ATOM 1209 C CA . GLY A 1 147 ? -23.834 -1.823 43.763 1.00 94.88 147 GLY A CA 1
ATOM 1210 C C . GLY A 1 147 ? -23.550 -0.335 44.012 1.00 94.88 147 GLY A C 1
ATOM 1211 O O . GLY A 1 147 ? -23.570 0.123 45.156 1.00 94.88 147 GLY A O 1
ATOM 1212 N N . LEU A 1 148 ? -23.328 0.446 42.951 1.00 95.00 148 LEU A N 1
ATOM 1213 C CA . LEU A 1 148 ? -23.096 1.892 43.027 1.00 95.00 148 LEU A CA 1
ATOM 1214 C C . LEU A 1 148 ? -24.390 2.651 43.377 1.00 95.00 148 LEU A C 1
ATOM 1216 O O . LEU A 1 148 ? -24.354 3.599 44.163 1.00 95.00 148 LEU A O 1
ATOM 1220 N N . GLU A 1 149 ? -25.539 2.221 42.859 1.00 95.19 149 GLU A N 1
ATOM 1221 C CA . GLU A 1 149 ? -26.864 2.741 43.213 1.00 95.19 149 GLU A CA 1
ATOM 1222 C C . GLU A 1 149 ? -27.239 2.412 44.662 1.00 95.19 149 GLU A C 1
ATOM 1224 O O . GLU A 1 149 ? -27.630 3.316 45.400 1.00 95.19 149 GLU A O 1
ATOM 1229 N N . ALA A 1 150 ? -27.004 1.181 45.122 1.00 94.69 150 ALA A N 1
ATOM 1230 C CA . ALA A 1 150 ? -27.176 0.796 46.522 1.00 94.69 150 ALA A CA 1
ATOM 1231 C C . ALA A 1 150 ? -26.270 1.618 47.460 1.00 94.69 150 ALA A C 1
ATOM 1233 O O . ALA A 1 150 ? -26.713 2.088 48.510 1.00 94.69 150 ALA A O 1
ATOM 1234 N N . HIS A 1 151 ? -25.016 1.872 47.067 1.00 92.00 151 HIS A N 1
ATOM 1235 C CA . HIS A 1 151 ? -24.107 2.733 47.828 1.00 92.00 151 HIS A CA 1
ATOM 1236 C C . HIS A 1 151 ? -24.565 4.203 47.839 1.00 92.00 151 HIS A C 1
ATOM 1238 O O . HIS A 1 151 ? -24.457 4.877 48.866 1.00 92.00 151 HIS A O 1
ATOM 1244 N N . LYS A 1 152 ? -25.103 4.720 46.726 1.00 94.12 152 LYS A N 1
ATOM 1245 C CA . LYS A 1 152 ? -25.717 6.059 46.670 1.00 94.12 152 LYS A CA 1
ATOM 1246 C C . LYS A 1 152 ? -26.940 6.153 47.580 1.00 94.12 152 LYS A C 1
ATOM 1248 O O . LYS A 1 152 ? -27.035 7.115 48.335 1.00 94.12 152 LYS A O 1
ATOM 1253 N N . ALA A 1 153 ? -27.832 5.163 47.550 1.00 94.25 153 ALA A N 1
ATOM 1254 C CA . ALA A 1 153 ? -29.015 5.108 48.405 1.00 94.25 153 ALA A CA 1
ATOM 1255 C C . ALA A 1 153 ? -28.628 5.107 49.892 1.00 94.25 153 ALA A C 1
ATOM 1257 O O . ALA A 1 153 ? -29.075 5.973 50.643 1.00 94.25 153 ALA A O 1
ATOM 1258 N N . LYS A 1 154 ? -27.691 4.236 50.292 1.00 93.94 154 LYS A N 1
ATOM 1259 C CA . LYS A 1 154 ? -27.159 4.189 51.663 1.00 93.94 154 LYS A CA 1
ATOM 1260 C C . LYS A 1 154 ? -26.513 5.512 52.090 1.00 93.94 154 LYS A C 1
ATOM 1262 O O . LYS A 1 154 ? -26.738 5.969 53.208 1.00 93.94 154 LYS A O 1
ATOM 1267 N N . ASN A 1 155 ? -25.747 6.161 51.211 1.00 92.06 155 ASN A N 1
ATOM 1268 C CA . ASN A 1 155 ? -25.169 7.477 51.497 1.00 92.06 155 ASN A CA 1
ATOM 1269 C C . ASN A 1 155 ? -26.242 8.566 51.656 1.00 92.06 155 ASN A C 1
ATOM 1271 O O . ASN A 1 155 ? -26.112 9.406 52.541 1.00 92.06 155 ASN A O 1
ATOM 1275 N N . LEU A 1 156 ? -27.303 8.548 50.843 1.00 93.31 156 LEU A N 1
ATOM 1276 C CA . LEU A 1 156 ? -28.428 9.481 50.967 1.00 93.31 156 LEU A CA 1
ATOM 1277 C C . LEU A 1 156 ? -29.214 9.261 52.268 1.00 93.31 156 LEU A C 1
ATOM 1279 O O . LEU A 1 156 ? -29.617 10.232 52.901 1.00 93.31 156 LEU A O 1
ATOM 1283 N N . GLU A 1 157 ? -29.402 8.015 52.705 1.00 91.75 157 GLU A N 1
ATOM 1284 C CA . GLU A 1 157 ? -30.000 7.708 54.012 1.00 91.75 157 GLU A CA 1
ATOM 1285 C C . GLU A 1 157 ? -29.135 8.204 55.175 1.00 91.75 157 GLU A C 1
ATOM 1287 O O . GLU A 1 157 ? -29.652 8.841 56.092 1.00 91.75 157 GLU A O 1
ATOM 1292 N N . LEU A 1 158 ? -27.818 7.974 55.125 1.00 89.69 158 LEU A N 1
ATOM 1293 C CA . LEU A 1 158 ? -26.883 8.491 56.128 1.00 89.69 158 LEU A CA 1
ATOM 1294 C C . LEU A 1 158 ? -26.869 10.027 56.153 1.00 89.69 158 LEU A C 1
ATOM 1296 O O . LEU A 1 158 ? -26.865 10.615 57.230 1.00 89.69 158 LEU A O 1
ATOM 1300 N N . GLN A 1 159 ? -26.930 10.686 54.992 1.00 88.19 159 GLN A N 1
ATOM 1301 C CA . GLN A 1 159 ? -27.043 12.145 54.908 1.00 88.19 159 GLN A CA 1
ATOM 1302 C C . GLN A 1 159 ? -28.369 12.661 55.480 1.00 88.19 159 GLN A C 1
ATOM 1304 O O . GLN A 1 159 ? -28.352 13.660 56.193 1.00 88.19 159 GLN A O 1
ATOM 1309 N N . LYS A 1 160 ? -29.501 11.986 55.231 1.00 87.19 160 LYS A N 1
ATOM 1310 C CA . LYS A 1 160 ? -30.795 12.341 55.842 1.00 87.19 160 LYS A CA 1
ATOM 1311 C C . LYS A 1 160 ? -30.736 12.254 57.366 1.00 87.19 160 LYS A C 1
ATOM 1313 O O . LYS A 1 160 ? -31.022 13.249 58.022 1.00 87.19 160 LYS A O 1
ATOM 1318 N N . ARG A 1 161 ? -30.262 11.125 57.910 1.00 83.69 161 ARG A N 1
ATOM 1319 C CA . ARG A 1 161 ? -30.076 10.941 59.362 1.00 83.69 161 ARG A CA 1
ATOM 1320 C C . ARG A 1 161 ? -29.159 12.010 59.953 1.00 83.69 161 ARG A C 1
ATOM 1322 O O . ARG A 1 161 ? -29.496 12.611 60.961 1.00 83.69 161 ARG A O 1
ATOM 1329 N N . HIS A 1 162 ? -28.047 12.321 59.287 1.00 82.81 162 HIS A N 1
ATOM 1330 C CA . HIS A 1 162 ? -27.130 13.357 59.756 1.00 82.81 162 HIS A CA 1
ATOM 1331 C C . HIS A 1 162 ? -27.745 14.770 59.722 1.00 82.81 162 HIS A C 1
ATOM 1333 O O . HIS A 1 162 ? -27.501 15.577 60.616 1.00 82.81 162 HIS A O 1
ATOM 1339 N N . VAL A 1 163 ? -28.581 15.082 58.725 1.00 83.31 163 VAL A N 1
ATOM 1340 C CA . VAL A 1 163 ? -29.339 16.345 58.681 1.00 83.31 163 VAL A CA 1
ATOM 1341 C C . VAL A 1 163 ? -30.404 16.397 59.782 1.00 83.31 163 VAL A C 1
ATOM 1343 O O . VAL A 1 163 ? -30.586 17.453 60.384 1.00 83.31 163 VAL A O 1
ATOM 1346 N N . GLU A 1 164 ? -31.072 15.283 60.084 1.00 77.44 164 GLU A N 1
ATOM 1347 C CA . GLU A 1 164 ? -32.026 15.165 61.197 1.00 77.44 164 GLU A CA 1
ATOM 1348 C C . GLU A 1 164 ? -31.324 15.355 62.557 1.00 77.44 164 GLU A C 1
ATOM 1350 O O . GLU A 1 164 ? -31.736 16.210 63.340 1.00 77.44 164 GLU A O 1
ATOM 1355 N N . GLU A 1 165 ? -30.200 14.670 62.798 1.00 76.88 165 GLU A N 1
ATOM 1356 C CA . GLU A 1 165 ? -29.334 14.859 63.976 1.00 76.88 165 GLU A CA 1
ATOM 1357 C C . GLU A 1 165 ? -28.880 16.321 64.134 1.00 76.88 165 GLU A C 1
ATOM 1359 O O . GLU A 1 165 ? -28.918 16.882 65.231 1.00 76.88 165 GLU A O 1
ATOM 1364 N N . MET A 1 166 ? -28.477 16.972 63.039 1.00 76.75 166 MET A N 1
ATOM 1365 C CA . MET A 1 166 ? -28.063 18.378 63.054 1.00 76.75 166 MET A CA 1
ATOM 1366 C C . MET A 1 166 ? -29.232 19.342 63.308 1.00 76.75 166 MET A C 1
ATOM 1368 O O . MET A 1 166 ? -29.023 20.380 63.934 1.00 76.75 166 MET A O 1
ATOM 1372 N N . GLN A 1 167 ? -30.460 19.018 62.884 1.00 73.50 167 GLN A N 1
ATOM 1373 C CA . GLN A 1 167 ? -31.653 19.812 63.216 1.00 73.50 167 GLN A CA 1
ATOM 1374 C C . GLN A 1 167 ? -32.027 19.693 64.701 1.00 73.50 167 GLN A C 1
ATOM 1376 O O . GLN A 1 167 ? -32.370 20.707 65.313 1.00 73.50 167 GLN A O 1
ATOM 1381 N N . ILE A 1 168 ? -31.884 18.500 65.294 1.00 66.75 168 ILE A N 1
ATOM 1382 C CA . ILE A 1 168 ? -32.063 18.274 66.739 1.00 66.75 168 ILE A CA 1
ATOM 1383 C C . ILE A 1 168 ? -31.023 19.080 67.531 1.00 66.75 168 ILE A C 1
ATOM 1385 O O . ILE A 1 168 ? -31.392 19.850 68.414 1.00 66.75 168 ILE A O 1
ATOM 1389 N N . ARG A 1 169 ? -29.737 19.014 67.151 1.00 70.38 169 ARG A N 1
ATOM 1390 C CA . ARG A 1 169 ? -28.654 19.803 67.780 1.00 70.38 169 ARG A CA 1
ATOM 1391 C C . ARG A 1 169 ? -28.805 21.321 67.637 1.00 70.38 169 ARG A C 1
ATOM 1393 O O . ARG A 1 169 ? -28.214 22.062 68.411 1.00 70.38 169 ARG A O 1
ATOM 1400 N N . GLN A 1 170 ? -29.565 21.798 66.651 1.00 74.31 170 GLN A N 1
ATOM 1401 C CA . GLN A 1 170 ? -29.918 23.217 66.498 1.00 74.31 170 GLN A CA 1
ATOM 1402 C C . GLN A 1 170 ? -31.199 23.606 67.262 1.00 74.31 170 GLN A C 1
ATOM 1404 O O . GLN A 1 170 ? -31.715 24.708 67.065 1.00 74.31 170 GLN A O 1
ATOM 1409 N N . GLY A 1 171 ? -31.743 22.708 68.089 1.00 60.38 171 GLY A N 1
ATOM 1410 C CA . GLY A 1 171 ? -32.928 22.943 68.912 1.00 60.38 171 GLY A CA 1
ATOM 1411 C C . GLY A 1 171 ? -34.234 23.067 68.132 1.00 60.38 171 GLY A C 1
ATOM 1412 O O . GLY A 1 171 ? -35.223 23.517 68.698 1.00 60.38 171 GLY A O 1
ATOM 1413 N N . LYS A 1 172 ? -34.273 22.681 66.848 1.00 71.81 172 LYS A N 1
ATOM 1414 C CA . LYS A 1 172 ? -35.479 22.729 65.999 1.00 71.81 172 LYS A CA 1
ATOM 1415 C C . LYS A 1 172 ? -36.244 21.413 66.083 1.00 71.81 172 LYS A C 1
ATOM 1417 O O . LYS A 1 172 ? -36.355 20.674 65.103 1.00 71.81 172 LYS A O 1
ATOM 1422 N N . ILE A 1 173 ? -36.751 21.118 67.274 1.00 73.19 173 ILE A N 1
ATOM 1423 C CA . ILE A 1 173 ? -37.417 19.849 67.561 1.00 73.19 173 ILE A CA 1
ATOM 1424 C C . ILE A 1 173 ? -38.811 19.832 66.910 1.00 73.19 173 ILE A C 1
ATOM 1426 O O . ILE A 1 173 ? -39.536 20.832 66.894 1.00 73.19 173 ILE A O 1
ATOM 1430 N N . ARG A 1 174 ? -39.163 18.677 66.336 1.00 76.06 174 ARG A N 1
ATOM 1431 C CA . ARG A 1 174 ? -40.502 18.349 65.835 1.00 76.06 174 ARG A CA 1
ATOM 1432 C C . ARG A 1 174 ? -41.078 17.253 66.723 1.00 76.06 174 ARG A C 1
ATOM 1434 O O . ARG A 1 174 ? -40.459 16.202 66.871 1.00 76.06 174 ARG A O 1
ATOM 1441 N N . ILE A 1 175 ? -42.238 17.509 67.307 1.00 79.19 175 ILE A N 1
ATOM 1442 C CA . ILE A 1 175 ? -42.904 16.622 68.262 1.00 79.19 175 ILE A CA 1
ATOM 1443 C C . ILE A 1 175 ? -44.054 15.918 67.535 1.00 79.19 175 ILE A C 1
ATOM 1445 O O . ILE A 1 175 ? -44.726 16.534 66.710 1.00 79.19 175 ILE A O 1
ATOM 1449 N N . MET A 1 176 ? -44.277 14.631 67.802 1.00 77.56 176 MET A N 1
ATOM 1450 C CA . MET A 1 176 ? -45.397 13.886 67.218 1.00 77.56 176 MET A CA 1
ATOM 1451 C C . MET A 1 176 ? -46.523 13.781 68.250 1.00 77.56 176 MET A C 1
ATOM 1453 O O . MET A 1 176 ? -46.298 13.321 69.369 1.00 77.56 176 MET A O 1
ATOM 1457 N N . VAL A 1 177 ? -47.727 14.211 67.875 1.00 79.88 177 VAL A N 1
ATOM 1458 C CA . VAL A 1 177 ? -48.925 14.198 68.727 1.00 79.88 177 VAL A CA 1
ATOM 1459 C C . VAL A 1 177 ? -49.982 13.304 68.094 1.00 79.88 177 VAL A C 1
ATOM 1461 O O . VAL A 1 177 ? -50.304 13.477 66.923 1.00 79.88 177 VAL A O 1
ATOM 1464 N N . ASP A 1 178 ? -50.528 12.344 68.841 1.00 78.44 178 ASP A N 1
ATOM 1465 C CA . ASP A 1 178 ? -51.688 11.572 68.383 1.00 78.44 178 ASP A CA 1
ATOM 1466 C C . ASP A 1 178 ? -52.975 12.366 68.641 1.00 78.44 178 ASP A C 1
ATOM 1468 O O . ASP A 1 178 ? -53.287 12.717 69.780 1.00 78.44 178 ASP A O 1
ATOM 1472 N N . ASN A 1 179 ? -53.736 12.631 67.579 1.00 73.19 179 ASN A N 1
ATOM 1473 C CA . ASN A 1 179 ? -55.003 13.358 67.649 1.00 73.19 179 ASN A CA 1
ATOM 1474 C C . ASN A 1 179 ? -56.195 12.467 68.061 1.00 73.19 179 ASN A C 1
ATOM 1476 O O . ASN A 1 179 ? -57.346 12.888 67.946 1.00 73.19 179 ASN A O 1
ATOM 1480 N N . GLY A 1 180 ? -55.955 11.221 68.484 1.00 68.06 180 GLY A N 1
ATOM 1481 C CA . GLY A 1 180 ? -56.995 10.256 68.867 1.00 68.06 180 GLY A CA 1
ATOM 1482 C C . GLY A 1 180 ? -57.725 9.623 67.676 1.00 68.06 180 GLY A C 1
ATOM 1483 O O . GLY A 1 180 ? -58.525 8.708 67.848 1.00 68.06 180 GLY A O 1
ATOM 1484 N N . THR A 1 181 ? -57.422 10.071 66.455 1.00 71.62 181 THR A N 1
ATOM 1485 C CA . THR A 1 181 ? -57.858 9.477 65.183 1.00 71.62 181 THR A CA 1
ATOM 1486 C C . THR A 1 181 ? -56.873 8.432 64.643 1.00 71.62 181 THR A C 1
ATOM 1488 O O . THR A 1 181 ? -57.059 7.945 63.530 1.00 71.62 181 THR A O 1
ATOM 1491 N N . GLY A 1 182 ? -55.805 8.110 65.387 1.00 69.12 182 GLY A N 1
ATOM 1492 C CA . GLY A 1 182 ? -54.738 7.194 64.961 1.00 69.12 182 GLY A CA 1
ATOM 1493 C C . GLY A 1 182 ? -53.773 7.786 63.926 1.00 69.12 182 GLY A C 1
ATOM 1494 O O . GLY A 1 182 ? -52.917 7.081 63.393 1.00 69.12 182 GLY A O 1
ATOM 1495 N N . THR A 1 183 ? -53.899 9.080 63.626 1.00 74.06 183 THR A N 1
ATOM 1496 C CA . THR A 1 183 ? -53.010 9.824 62.727 1.00 74.06 183 THR A CA 1
ATOM 1497 C C . THR A 1 183 ? -52.186 10.811 63.540 1.00 74.06 183 THR A C 1
ATOM 1499 O O . THR A 1 183 ? -52.723 11.813 64.018 1.00 74.06 183 THR A O 1
ATOM 1502 N N . ALA A 1 184 ? -50.888 10.544 63.678 1.00 76.44 184 ALA A N 1
ATOM 1503 C CA . ALA A 1 184 ? -49.984 11.433 64.395 1.00 76.44 184 ALA A CA 1
ATOM 1504 C C . ALA A 1 184 ? -49.717 12.721 63.594 1.00 76.44 184 ALA A C 1
ATOM 1506 O O . ALA A 1 184 ? -49.231 12.673 62.462 1.00 76.44 184 ALA A O 1
ATOM 1507 N N . VAL A 1 185 ? -50.021 13.871 64.194 1.00 79.50 185 VAL A N 1
ATOM 1508 C CA . VAL A 1 185 ? -49.768 15.208 63.650 1.00 79.50 185 VAL A CA 1
ATOM 1509 C C . VAL A 1 185 ? -48.409 15.709 64.131 1.00 79.50 185 VAL A C 1
ATOM 1511 O O . VAL A 1 185 ? -48.025 15.529 65.288 1.00 79.50 185 VAL A O 1
ATOM 1514 N N . GLN A 1 186 ? -47.656 16.325 63.220 1.00 79.62 186 GLN A N 1
ATOM 1515 C CA . GLN A 1 186 ? -46.320 16.836 63.500 1.00 79.62 186 GLN A CA 1
ATOM 1516 C C . GLN A 1 186 ? -46.378 18.300 63.953 1.00 79.62 186 GLN A C 1
ATOM 1518 O O . GLN A 1 186 ? -46.719 19.193 63.182 1.00 79.62 186 GLN A O 1
ATOM 1523 N N . VAL A 1 187 ? -45.987 18.532 65.202 1.00 76.31 187 VAL A N 1
ATOM 1524 C CA . VAL A 1 187 ? -45.944 19.830 65.881 1.00 76.31 187 VAL A CA 1
ATOM 1525 C C . VAL A 1 187 ? -44.529 20.407 65.784 1.00 76.31 187 VAL A C 1
ATOM 1527 O O . VAL A 1 187 ? -43.569 19.800 66.259 1.00 76.31 187 VAL A O 1
ATOM 1530 N N . GLY A 1 188 ? -44.383 21.579 65.160 1.00 71.75 188 GLY A N 1
ATOM 1531 C CA . GLY A 1 188 ? -43.113 22.307 65.038 1.00 71.75 188 GLY A CA 1
ATOM 1532 C C . GLY A 1 188 ? -42.684 22.649 63.600 1.00 71.75 188 GLY A C 1
ATOM 1533 O O . GLY A 1 188 ? -43.468 22.498 62.665 1.00 71.75 188 GLY A O 1
ATOM 1534 N N . PRO A 1 189 ? -41.443 23.138 63.393 1.00 75.88 189 PRO A N 1
ATOM 1535 C CA . PRO A 1 189 ? -40.346 23.183 64.361 1.00 75.88 189 PRO A CA 1
ATOM 1536 C C . PRO A 1 189 ? -40.549 24.249 65.443 1.00 75.88 189 PRO A C 1
ATOM 1538 O O . PRO A 1 189 ? -40.870 25.398 65.142 1.00 75.88 189 PRO A O 1
ATOM 1541 N N . ILE A 1 190 ? -40.305 23.869 66.696 1.00 77.31 190 ILE A N 1
ATOM 1542 C CA . ILE A 1 190 ? -40.249 24.790 67.837 1.00 77.31 190 ILE A CA 1
ATOM 1543 C C . ILE A 1 190 ? -38.779 24.922 68.228 1.00 77.31 190 ILE A C 1
ATOM 1545 O O . ILE A 1 190 ? -38.068 23.919 68.261 1.00 77.31 190 ILE A O 1
ATOM 1549 N N . GLN A 1 191 ? -38.314 26.151 68.462 1.00 80.38 191 GLN A N 1
ATOM 1550 C CA . GLN A 1 191 ? -36.932 26.402 68.860 1.00 80.38 191 GLN A CA 1
ATOM 1551 C C . GLN A 1 191 ? -36.817 26.334 70.384 1.00 80.38 191 GLN A C 1
ATOM 1553 O O . GLN A 1 191 ? -37.336 27.201 71.087 1.00 80.38 191 GLN A O 1
ATOM 1558 N N . LEU A 1 192 ? -36.156 25.287 70.869 1.00 79.81 192 LEU A N 1
ATOM 1559 C CA . LEU A 1 192 ? -35.916 25.022 72.285 1.00 79.81 192 LEU A CA 1
ATOM 1560 C C . LEU A 1 192 ? -34.434 25.234 72.615 1.00 79.81 192 LEU A C 1
ATOM 1562 O O . LEU A 1 192 ? -33.576 25.045 71.751 1.00 79.81 192 LEU A O 1
ATOM 1566 N N . SER A 1 193 ? -34.138 25.621 73.855 1.00 82.06 193 SER A N 1
AT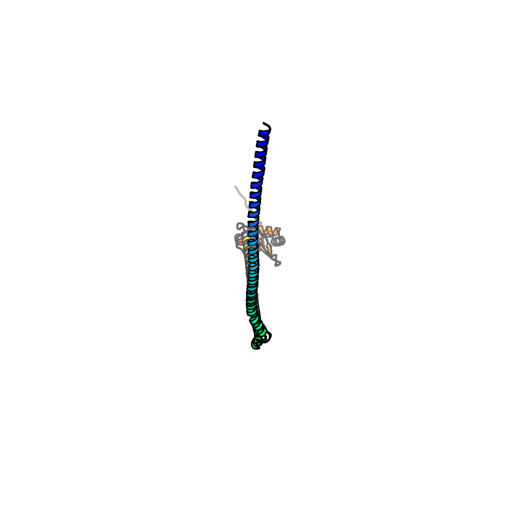OM 1567 C CA . SER A 1 193 ? -32.780 25.779 74.380 1.00 82.06 193 SER A CA 1
ATOM 1568 C C . SER A 1 193 ? -32.571 24.867 75.586 1.00 82.06 193 SER A C 1
ATOM 1570 O O . SER A 1 193 ? -33.424 24.779 76.465 1.00 82.06 193 SER A O 1
ATOM 1572 N N . ASP A 1 194 ? -31.397 24.246 75.673 1.00 80.75 194 ASP A N 1
ATOM 1573 C CA . ASP A 1 194 ? -30.949 23.351 76.749 1.00 80.75 194 ASP A CA 1
ATOM 1574 C C . ASP A 1 194 ? -31.023 24.001 78.149 1.00 80.75 194 ASP A C 1
ATOM 1576 O O . ASP A 1 194 ? -30.965 23.314 79.169 1.00 80.75 194 ASP A O 1
ATOM 1580 N N . LYS A 1 195 ? -31.100 25.340 78.190 1.00 81.88 195 LYS A N 1
ATOM 1581 C CA . LYS A 1 195 ? -31.137 26.178 79.399 1.00 81.88 195 LYS A CA 1
ATOM 1582 C C . LYS A 1 195 ? -32.545 26.573 79.852 1.00 81.88 195 LYS A C 1
ATOM 1584 O O . LYS A 1 195 ? -32.664 27.146 80.930 1.00 81.88 195 LYS A O 1
ATOM 1589 N N . ASP A 1 196 ? -33.569 26.344 79.031 1.00 84.56 196 ASP A N 1
ATOM 1590 C CA . ASP A 1 196 ? -34.954 26.670 79.383 1.00 84.56 196 ASP A CA 1
ATOM 1591 C C . ASP A 1 196 ? -35.466 25.702 80.466 1.00 84.56 196 ASP A C 1
ATOM 1593 O O . ASP A 1 196 ? -35.102 24.521 80.481 1.00 84.56 196 ASP A O 1
ATOM 1597 N N . SER A 1 197 ? -36.331 26.170 81.372 1.00 88.00 197 SER A N 1
ATOM 1598 C CA . SER A 1 197 ? -37.009 25.268 82.313 1.00 88.00 197 SER A CA 1
ATOM 1599 C C . SER A 1 197 ? -38.041 24.389 81.589 1.00 88.00 197 SER A C 1
ATOM 1601 O O . SER A 1 197 ? -38.581 24.764 80.547 1.00 88.00 197 SER A O 1
ATOM 1603 N N . ILE A 1 198 ? -38.328 23.192 82.118 1.00 86.00 198 ILE A N 1
ATOM 1604 C CA . ILE A 1 198 ? -39.259 22.264 81.452 1.00 86.00 198 ILE A CA 1
ATOM 1605 C C . ILE A 1 198 ? -40.689 22.822 81.379 1.00 86.00 198 ILE A C 1
ATOM 1607 O O . ILE A 1 198 ? -41.379 22.578 80.392 1.00 86.00 198 ILE A O 1
ATOM 1611 N N . ASP A 1 199 ? -41.106 23.616 82.368 1.00 86.62 199 ASP A N 1
ATOM 1612 C CA . ASP A 1 199 ? -42.401 24.300 82.364 1.00 86.62 199 ASP A CA 1
ATOM 1613 C C . ASP A 1 199 ? -42.459 25.392 81.281 1.00 86.62 199 ASP A C 1
ATOM 1615 O O . ASP A 1 199 ? -43.393 25.398 80.485 1.00 86.62 199 ASP A O 1
ATOM 1619 N N . GLU A 1 200 ? -41.421 26.228 81.129 1.00 87.62 200 GLU A N 1
ATOM 1620 C CA . GLU A 1 200 ? -41.346 27.192 80.015 1.00 87.62 200 GLU A CA 1
ATOM 1621 C C . GLU A 1 200 ? -41.387 26.512 78.641 1.00 87.62 200 GLU A C 1
ATOM 1623 O O . GLU A 1 200 ? -41.980 27.039 77.699 1.00 87.62 200 GLU A O 1
ATOM 1628 N N . VAL A 1 201 ? -40.743 25.350 78.501 1.00 85.75 201 VAL A N 1
ATOM 1629 C CA . VAL A 1 201 ? -40.798 24.559 77.267 1.00 85.75 201 VAL A CA 1
ATOM 1630 C C . VAL A 1 201 ? -42.227 24.065 77.017 1.00 85.75 201 VAL A C 1
ATOM 1632 O O . VAL A 1 201 ? -42.732 24.229 75.906 1.00 85.75 201 VAL A O 1
ATOM 1635 N N . GLN A 1 202 ? -42.900 23.517 78.032 1.00 89.00 202 GLN A N 1
ATOM 1636 C CA . GLN A 1 202 ? -44.294 23.067 77.936 1.00 89.00 202 GLN A CA 1
ATOM 1637 C C . GLN A 1 202 ? -45.243 24.214 77.558 1.00 89.00 202 GLN A C 1
ATOM 1639 O O . GLN A 1 202 ? -46.044 24.056 76.634 1.00 89.00 202 GLN A O 1
ATOM 1644 N N . ASP A 1 203 ? -45.099 25.378 78.191 1.00 87.94 203 ASP A N 1
ATOM 1645 C CA . ASP A 1 203 ? -45.904 26.569 77.916 1.00 87.94 203 ASP A CA 1
ATOM 1646 C C . ASP A 1 203 ? -45.667 27.099 76.493 1.00 87.94 203 ASP A C 1
ATOM 1648 O O . ASP A 1 203 ? -46.621 27.369 75.761 1.00 87.94 203 ASP A O 1
ATOM 1652 N N . ARG A 1 204 ? -44.408 27.174 76.030 1.00 86.19 204 ARG A N 1
ATOM 1653 C CA . ARG A 1 204 ? -44.089 27.570 74.642 1.00 86.19 204 ARG A CA 1
ATOM 1654 C C . ARG A 1 204 ? -44.691 26.607 73.614 1.00 86.19 204 ARG A C 1
ATOM 1656 O O . ARG A 1 204 ? -45.147 27.062 72.562 1.00 86.19 204 ARG A O 1
ATOM 1663 N N . VAL A 1 205 ? -44.717 25.299 73.892 1.00 87.19 205 VAL A N 1
ATOM 1664 C CA . VAL A 1 205 ? -45.366 24.320 73.000 1.00 87.19 205 VAL A CA 1
ATOM 1665 C C . VAL A 1 205 ? -46.893 24.436 73.061 1.00 87.19 205 VAL A C 1
ATOM 1667 O O . VAL A 1 205 ? -47.539 24.345 72.017 1.00 87.19 205 VAL A O 1
ATOM 1670 N N . PHE A 1 206 ? -47.481 24.707 74.229 1.00 88.25 206 PHE A N 1
ATOM 1671 C CA . PHE A 1 206 ? -48.922 24.935 74.358 1.00 88.25 206 PHE A CA 1
ATOM 1672 C C . PHE A 1 206 ? -49.384 26.185 73.593 1.00 88.25 206 PHE A C 1
ATOM 1674 O O . PHE A 1 206 ? -50.294 26.090 72.774 1.00 88.25 206 PHE A O 1
ATOM 1681 N N . VAL A 1 207 ? -48.686 27.316 73.735 1.00 89.38 207 VAL A N 1
ATOM 1682 C CA . VAL A 1 207 ? -48.953 28.551 72.967 1.00 89.38 207 VAL A CA 1
ATOM 1683 C C . VAL A 1 207 ? -48.803 28.322 71.454 1.00 89.38 207 VAL A C 1
ATOM 1685 O O . VAL A 1 207 ? -49.546 28.886 70.646 1.00 89.38 207 VAL A O 1
ATOM 1688 N N . TRP A 1 208 ? -47.864 27.466 71.032 1.00 89.06 208 TRP A N 1
ATOM 1689 C CA . TRP A 1 208 ? -47.756 27.063 69.627 1.00 89.06 208 TRP A CA 1
ATOM 1690 C C . TRP A 1 208 ? -48.963 26.222 69.180 1.00 89.06 208 TRP A C 1
ATOM 1692 O O . TRP A 1 208 ? -49.481 26.442 68.083 1.00 89.06 208 TRP A O 1
ATOM 1702 N N . LEU A 1 209 ? -49.431 25.288 70.014 1.00 87.88 209 LEU A N 1
ATOM 1703 C CA . LEU A 1 209 ? -50.606 24.453 69.744 1.00 87.88 209 LEU A CA 1
ATOM 1704 C C . LEU A 1 209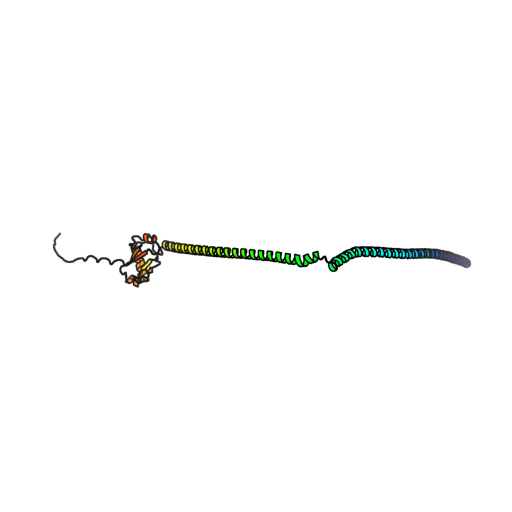 ? -51.893 25.278 69.659 1.00 87.88 209 LEU A C 1
ATOM 1706 O O . LEU A 1 209 ? -52.635 25.106 68.699 1.00 87.88 209 LEU A O 1
ATOM 1710 N N . GLU A 1 210 ? -52.130 26.219 70.576 1.00 88.12 210 GLU A N 1
ATOM 1711 C CA . GLU A 1 210 ? -53.280 27.137 70.516 1.00 88.12 210 GLU A CA 1
ATOM 1712 C C . GLU A 1 210 ? -53.338 27.902 69.188 1.00 88.12 210 GLU A C 1
ATOM 1714 O O . GLU A 1 210 ? -54.408 28.067 68.598 1.00 88.12 210 GLU A O 1
ATOM 1719 N N . LYS A 1 211 ? -52.176 28.341 68.688 1.00 88.38 211 LYS A N 1
ATOM 1720 C CA . LYS A 1 211 ? -52.071 29.138 67.463 1.00 88.38 211 LYS A CA 1
ATOM 1721 C C . LYS A 1 211 ? -52.254 28.332 66.173 1.00 88.38 211 LYS A C 1
ATOM 1723 O O . LYS A 1 211 ? -52.767 28.884 65.201 1.00 88.38 211 LYS A O 1
ATOM 1728 N N . ASN A 1 212 ? -51.787 27.082 66.128 1.00 87.94 212 ASN A N 1
ATOM 1729 C CA . ASN A 1 212 ? -51.729 26.293 64.888 1.00 87.94 212 ASN A CA 1
ATOM 1730 C C . ASN A 1 212 ? -52.745 25.139 64.851 1.00 87.94 212 ASN A C 1
ATOM 1732 O O . ASN A 1 212 ? -53.307 24.865 63.796 1.00 87.94 212 ASN A O 1
ATOM 1736 N N . GLU A 1 213 ? -53.013 24.493 65.988 1.00 86.50 213 GLU A N 1
ATOM 1737 C CA . GLU A 1 213 ? -53.891 23.323 66.116 1.00 86.50 213 GLU A CA 1
ATOM 1738 C C . GLU A 1 213 ? -54.897 23.501 67.276 1.00 86.50 213 GLU A C 1
ATOM 1740 O O . GLU A 1 213 ? -54.898 22.738 68.252 1.00 86.50 213 GLU A O 1
ATOM 1745 N N . PRO A 1 214 ? -55.811 24.492 67.187 1.00 86.12 214 PRO A N 1
ATOM 1746 C CA . PRO A 1 214 ? -56.709 24.861 68.286 1.00 86.12 214 PRO A CA 1
ATOM 1747 C C . PRO A 1 214 ? -57.651 23.728 68.721 1.00 86.12 214 PRO A C 1
ATOM 1749 O O . PRO A 1 214 ? -58.154 23.741 69.840 1.00 86.12 214 PRO A O 1
ATOM 1752 N N . LYS A 1 215 ? -57.875 22.717 67.868 1.00 86.69 215 LYS A N 1
ATOM 1753 C CA . LYS A 1 215 ? -58.648 21.511 68.214 1.00 86.69 215 LYS A CA 1
ATOM 1754 C C . LYS A 1 215 ? -57.958 20.658 69.281 1.00 86.69 215 LYS A C 1
ATOM 1756 O O . LYS A 1 215 ? -58.642 20.115 70.142 1.00 86.69 215 LYS A O 1
ATOM 1761 N N . ILE A 1 216 ? -56.629 20.547 69.223 1.00 84.31 216 ILE A N 1
ATOM 1762 C CA . ILE A 1 216 ? -55.828 19.803 70.205 1.00 84.31 216 ILE A CA 1
ATOM 1763 C C . ILE A 1 216 ? -55.745 20.620 71.497 1.00 84.31 216 ILE A C 1
ATOM 1765 O O . ILE A 1 216 ? -56.015 20.097 72.575 1.00 84.31 216 ILE A O 1
ATOM 1769 N N . ALA A 1 217 ? -55.464 21.923 71.388 1.00 86.62 217 ALA A N 1
ATOM 1770 C CA . ALA A 1 217 ? -55.409 22.818 72.544 1.00 86.62 217 ALA A CA 1
ATOM 1771 C C . ALA A 1 217 ? -56.740 22.856 73.324 1.00 86.62 217 ALA A C 1
ATOM 1773 O O . ALA A 1 217 ? -56.736 22.752 74.548 1.00 86.62 217 ALA A O 1
ATOM 1774 N N . ALA A 1 218 ? -57.884 22.890 72.629 1.00 87.38 218 ALA A N 1
ATOM 1775 C CA . ALA A 1 218 ? -59.208 22.826 73.254 1.00 87.38 218 ALA A CA 1
ATOM 1776 C C . ALA A 1 218 ? -59.482 21.501 73.993 1.00 87.38 218 ALA A C 1
ATOM 1778 O O . ALA A 1 218 ? -60.242 21.488 74.961 1.00 87.38 218 ALA A O 1
ATOM 1779 N N . ALA A 1 219 ? -58.868 20.391 73.567 1.00 85.06 219 ALA A N 1
ATOM 1780 C CA . ALA A 1 219 ? -58.951 19.115 74.275 1.00 85.06 219 ALA A CA 1
ATOM 1781 C C . ALA A 1 219 ? -58.042 19.068 75.519 1.00 85.06 219 ALA A C 1
ATOM 1783 O O . ALA A 1 219 ? -58.290 18.269 76.424 1.00 85.06 219 ALA A O 1
ATOM 1784 N N . TRP A 1 220 ? -57.001 19.908 75.579 1.00 88.81 220 TRP A N 1
ATOM 1785 C CA . TRP A 1 220 ? -55.974 19.934 76.629 1.00 88.81 220 TRP A CA 1
ATOM 1786 C C . TRP A 1 220 ? -55.948 21.284 77.389 1.00 88.81 220 TRP A C 1
ATOM 1788 O O . TRP A 1 220 ? -54.913 21.949 77.435 1.00 88.81 220 TRP A O 1
ATOM 1798 N N . PRO A 1 221 ? -57.054 21.704 78.042 1.00 82.88 221 PRO A N 1
ATOM 1799 C CA . PRO A 1 221 ? -57.229 23.056 78.600 1.00 82.88 221 PRO A CA 1
ATOM 1800 C C . PRO A 1 221 ? -56.346 23.390 79.819 1.00 82.88 221 PRO A C 1
ATOM 1802 O O . PRO A 1 221 ? -56.466 24.470 80.392 1.00 82.88 221 PRO A O 1
ATOM 1805 N N . HIS A 1 222 ? -55.497 22.463 80.265 1.00 84.38 222 HIS A N 1
ATOM 1806 C CA . HIS A 1 222 ? -54.601 22.628 81.416 1.00 84.38 222 HIS A CA 1
ATOM 1807 C C . HIS A 1 222 ? -53.117 22.648 81.014 1.00 84.38 222 HIS A C 1
ATOM 1809 O O . HIS A 1 222 ? -52.243 22.536 81.872 1.00 84.38 222 HIS A O 1
ATOM 1815 N N . GLY A 1 223 ? -52.828 22.784 79.717 1.00 86.44 223 GLY A N 1
ATOM 1816 C CA . GLY A 1 223 ? -51.478 22.694 79.173 1.00 86.44 223 GLY A CA 1
ATOM 1817 C C . GLY A 1 223 ? -51.049 21.253 78.897 1.00 86.44 223 GLY A C 1
ATOM 1818 O O . GLY A 1 223 ? -51.849 20.309 78.941 1.00 86.44 223 GLY A O 1
ATOM 1819 N N . VAL A 1 224 ? -49.764 21.079 78.589 1.00 88.38 224 VAL A N 1
ATOM 1820 C CA . VAL A 1 224 ? -49.239 19.832 78.018 1.00 88.38 224 VAL A CA 1
ATOM 1821 C C . VAL A 1 224 ? -48.041 19.319 78.799 1.00 88.38 224 VAL A C 1
ATOM 1823 O O . VAL A 1 224 ? -47.131 20.078 79.104 1.00 88.38 224 VAL A O 1
ATOM 1826 N N . LEU A 1 225 ? -48.004 18.016 79.063 1.00 89.06 225 LEU A N 1
ATOM 1827 C CA . LEU A 1 225 ? -46.831 17.319 79.579 1.00 89.06 225 LEU A CA 1
ATOM 1828 C C . LEU A 1 225 ? -46.065 16.668 78.428 1.00 89.06 225 LEU A C 1
ATOM 1830 O O . LEU A 1 225 ? -46.638 15.931 77.622 1.00 89.06 225 LEU A O 1
ATOM 1834 N N . MET A 1 226 ? -44.756 16.913 78.373 1.00 86.81 226 MET A N 1
ATOM 1835 C CA . MET A 1 226 ? -43.860 16.233 77.437 1.00 86.81 226 MET A CA 1
ATOM 1836 C C . MET A 1 226 ? -43.405 14.892 78.012 1.00 86.81 226 MET A C 1
ATOM 1838 O O . MET A 1 226 ? -42.927 14.819 79.147 1.00 86.81 226 MET A O 1
ATOM 1842 N N . LEU A 1 227 ? -43.542 13.840 77.206 1.00 86.38 227 LEU A N 1
ATOM 1843 C CA . LEU A 1 227 ? -43.166 12.473 77.542 1.00 86.38 227 LEU A CA 1
ATOM 1844 C C . LEU A 1 227 ? -42.046 11.989 76.616 1.00 86.38 227 LEU A C 1
ATOM 1846 O O . LEU A 1 227 ? -42.137 12.133 75.395 1.00 86.38 227 LEU A O 1
ATOM 1850 N N . LEU A 1 228 ? -41.032 11.340 77.179 1.00 86.69 228 LEU A N 1
ATOM 1851 C CA . LEU A 1 228 ? -39.969 10.662 76.437 1.00 86.69 228 LEU A CA 1
ATOM 1852 C C . LEU A 1 228 ? -40.158 9.160 76.650 1.00 86.69 228 LEU A C 1
ATOM 1854 O O . LEU A 1 228 ? -40.043 8.668 77.766 1.00 86.69 228 LEU A O 1
ATOM 1858 N N . GLY A 1 229 ? -40.542 8.426 75.602 1.00 82.31 229 GLY A N 1
ATOM 1859 C CA . GLY A 1 229 ? -40.826 6.987 75.722 1.00 82.31 229 GLY A CA 1
ATOM 1860 C C . GLY A 1 229 ? -41.963 6.629 76.699 1.00 82.31 229 GLY A C 1
ATOM 1861 O O . GLY A 1 229 ? -42.005 5.507 77.197 1.00 82.31 229 GLY A O 1
ATOM 1862 N N . GLY A 1 230 ? -42.870 7.571 76.985 1.00 81.50 230 GLY A N 1
ATOM 1863 C CA . GLY A 1 230 ? -44.001 7.395 77.905 1.00 81.50 230 GLY A CA 1
ATOM 1864 C C . GLY A 1 230 ? -43.766 7.870 79.346 1.00 81.50 230 GLY A C 1
ATOM 1865 O O . GLY A 1 230 ? -44.720 7.891 80.120 1.00 81.50 230 GLY A O 1
ATOM 1866 N N . THR A 1 231 ? -42.553 8.296 79.720 1.00 86.94 231 THR A N 1
ATOM 1867 C CA . THR A 1 231 ? -42.272 8.890 81.041 1.00 86.94 231 THR A CA 1
ATOM 1868 C C . THR A 1 231 ? -42.188 10.420 80.975 1.00 86.94 231 THR A C 1
ATOM 1870 O O . THR A 1 231 ? -41.709 10.957 79.973 1.00 86.94 231 THR A O 1
ATOM 1873 N N . PRO A 1 232 ? -42.647 11.154 82.011 1.00 88.31 232 PRO A N 1
ATOM 1874 C CA . PRO A 1 232 ? -42.561 12.613 82.051 1.00 88.31 232 PRO A CA 1
ATOM 1875 C C . PRO A 1 232 ? -41.111 13.084 82.098 1.00 88.31 232 PRO A C 1
ATOM 1877 O O . PRO A 1 232 ? -40.308 12.612 82.903 1.00 88.31 232 PRO A O 1
ATOM 1880 N N . VAL A 1 233 ? -40.795 14.037 81.224 1.00 87.94 233 VAL A N 1
ATOM 1881 C CA . VAL A 1 233 ? -39.469 14.650 81.136 1.00 87.94 233 VAL A CA 1
ATOM 1882 C C . VAL A 1 233 ? -39.252 15.579 82.327 1.00 87.94 233 VAL A C 1
ATOM 1884 O O . VAL A 1 233 ? -40.108 16.409 82.627 1.00 87.94 233 VAL A O 1
ATOM 1887 N N . LEU A 1 234 ? -38.103 15.448 82.994 1.00 85.38 234 LEU A N 1
ATOM 1888 C CA . LEU A 1 234 ? -37.774 16.217 84.201 1.00 85.38 234 LEU A CA 1
ATOM 1889 C C . LEU A 1 234 ? -36.834 17.398 83.923 1.00 85.38 234 LEU A C 1
ATOM 1891 O O . LEU A 1 234 ? -36.815 18.356 84.691 1.00 85.38 234 LEU A O 1
ATOM 1895 N N . ALA A 1 235 ? -36.056 17.347 82.839 1.00 87.00 235 ALA A N 1
ATOM 1896 C CA . ALA A 1 235 ? -35.123 18.405 82.459 1.00 87.00 235 ALA A CA 1
ATOM 1897 C C . ALA A 1 235 ? -35.087 18.594 80.939 1.00 87.00 235 ALA A C 1
ATOM 1899 O O . ALA A 1 235 ? -35.062 17.611 80.198 1.00 87.00 235 ALA A O 1
ATOM 1900 N N . ALA A 1 236 ? -35.010 19.844 80.470 1.00 81.81 236 ALA A N 1
ATOM 1901 C CA . ALA A 1 236 ? -34.993 20.164 79.040 1.00 81.81 236 ALA A CA 1
ATOM 1902 C C . ALA A 1 236 ? -33.855 19.457 78.279 1.00 81.81 236 ALA A C 1
ATOM 1904 O O . ALA A 1 236 ? -34.077 18.988 77.168 1.00 81.81 236 ALA A O 1
ATOM 1905 N N . ALA A 1 237 ? -32.682 19.275 78.901 1.00 82.31 237 ALA A N 1
ATOM 1906 C CA . ALA A 1 237 ? -31.550 18.532 78.333 1.00 82.31 237 ALA A CA 1
ATOM 1907 C C . ALA A 1 237 ? -31.914 17.109 77.851 1.00 82.31 237 ALA A C 1
ATOM 1909 O O . ALA A 1 237 ? -31.429 16.669 76.810 1.00 82.31 237 ALA A O 1
ATOM 1910 N N . GLN A 1 238 ? -32.838 16.418 78.532 1.00 83.69 238 GLN A N 1
ATOM 1911 C CA . GLN A 1 238 ? -33.287 15.071 78.145 1.00 83.69 238 GLN A CA 1
ATOM 1912 C C . GLN A 1 238 ? -34.006 15.064 76.780 1.00 83.69 238 GLN A C 1
ATOM 1914 O O . GLN A 1 238 ? -34.000 14.050 76.088 1.00 83.69 238 GLN A O 1
ATOM 1919 N N . LEU A 1 239 ? -34.585 16.194 76.350 1.00 80.81 239 LEU A N 1
ATOM 1920 C CA . LEU A 1 239 ? -35.206 16.338 75.026 1.00 80.81 239 LEU A CA 1
ATOM 1921 C C . LEU A 1 239 ? -34.176 16.372 73.888 1.00 80.81 239 LEU A C 1
ATOM 1923 O O . LEU A 1 239 ? -34.515 16.021 72.761 1.00 80.81 239 LEU A O 1
ATOM 1927 N N . PHE A 1 240 ? -32.934 16.776 74.168 1.00 79.62 240 PHE A N 1
ATOM 1928 C CA . PHE A 1 240 ? -31.844 16.834 73.185 1.00 79.62 240 PHE A CA 1
ATOM 1929 C C . PHE A 1 240 ? -31.069 15.512 73.089 1.00 79.62 240 PHE A C 1
ATOM 1931 O O . PHE A 1 240 ? -30.451 15.234 72.062 1.00 79.62 240 PHE A O 1
ATOM 1938 N N . GLU A 1 241 ? -31.130 14.684 74.135 1.00 81.25 241 GLU A N 1
ATOM 1939 C CA . GLU A 1 241 ? -30.621 13.304 74.140 1.00 81.25 241 GLU A CA 1
ATOM 1940 C C . GLU A 1 241 ? -31.613 12.305 73.510 1.00 81.25 241 GLU A C 1
ATOM 1942 O O . GLU A 1 241 ? -31.222 11.210 73.102 1.00 81.25 241 GLU A O 1
ATOM 1947 N N . ALA A 1 242 ? -32.893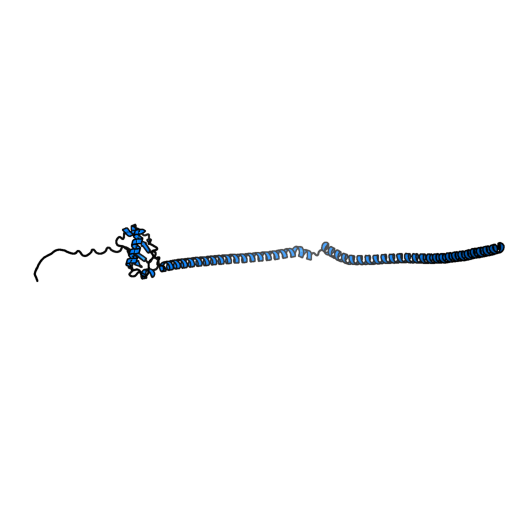 12.677 73.397 1.00 78.88 242 ALA A N 1
ATOM 1948 C CA . ALA A 1 242 ? -33.929 11.868 72.761 1.00 78.88 242 ALA A CA 1
ATOM 1949 C C . ALA A 1 242 ? -33.701 11.717 71.246 1.00 78.88 242 ALA A C 1
ATOM 1951 O O . ALA A 1 242 ? -33.390 12.679 70.540 1.00 78.88 242 ALA A O 1
ATOM 1952 N N . SER A 1 243 ? -33.947 10.519 70.708 1.00 74.88 243 SER A N 1
ATOM 1953 C CA . SER A 1 243 ? -33.942 10.319 69.253 1.00 74.88 243 SER A CA 1
ATOM 1954 C C . SER A 1 243 ? -35.264 10.760 68.609 1.00 74.88 243 SER A C 1
ATOM 1956 O O . SER A 1 243 ? -36.316 10.819 69.258 1.00 74.88 243 SER A O 1
ATOM 1958 N N . ALA A 1 244 ? -35.216 11.094 67.315 1.00 68.31 244 ALA A N 1
ATOM 1959 C CA . ALA A 1 244 ? -36.367 11.602 66.570 1.00 68.31 244 ALA A CA 1
ATOM 1960 C C . ALA A 1 244 ? -37.588 10.670 66.697 1.00 68.31 244 ALA A C 1
ATOM 1962 O O . ALA A 1 244 ? -37.508 9.481 66.397 1.00 68.31 244 ALA A O 1
ATOM 1963 N N . GLY A 1 245 ? -38.727 11.221 67.127 1.00 71.69 245 GLY A N 1
ATOM 1964 C CA . GLY A 1 245 ? -39.977 10.472 67.304 1.00 71.69 245 GLY A CA 1
ATOM 1965 C C . GLY A 1 245 ? -40.173 9.805 68.673 1.00 71.69 245 GLY A C 1
ATOM 1966 O O . GLY A 1 245 ? -41.249 9.267 68.907 1.00 71.69 245 GLY A O 1
ATOM 1967 N N . GLN A 1 246 ? -39.206 9.866 69.600 1.00 81.94 246 GLN A N 1
ATOM 1968 C CA . GLN A 1 246 ? -39.402 9.389 70.985 1.00 81.94 246 GLN A CA 1
ATOM 1969 C C . GLN A 1 246 ? -40.113 10.401 71.898 1.00 81.94 246 GLN A C 1
ATOM 1971 O O . GLN A 1 246 ? -40.592 10.029 72.973 1.00 81.94 246 GLN A O 1
ATOM 1976 N N . ILE A 1 247 ? -40.167 11.669 71.479 1.00 83.94 247 ILE A N 1
ATOM 1977 C CA . ILE A 1 247 ? -40.844 12.753 72.194 1.00 83.94 247 ILE A CA 1
ATOM 1978 C C . ILE A 1 247 ? -42.320 12.758 71.789 1.00 83.94 247 ILE A C 1
ATOM 1980 O O . ILE A 1 247 ? -42.659 12.949 70.619 1.00 83.94 247 ILE A O 1
ATOM 1984 N N . SER A 1 248 ? -43.179 12.579 72.784 1.00 84.69 248 SER A N 1
ATOM 1985 C CA . SER A 1 248 ? -44.638 12.553 72.685 1.00 84.69 248 SER A CA 1
ATOM 1986 C C . SER A 1 248 ? -45.245 13.523 73.702 1.00 84.69 248 SER A C 1
ATOM 1988 O O . SER A 1 248 ? -44.534 14.101 74.529 1.00 84.69 248 SER A O 1
ATOM 1990 N N . MET A 1 249 ? -46.556 13.748 73.628 1.00 86.69 249 MET A N 1
ATOM 1991 C CA . MET A 1 249 ? -47.251 14.705 74.488 1.00 86.69 249 MET A CA 1
ATOM 1992 C C . MET A 1 249 ? -48.550 14.126 75.039 1.00 86.69 249 MET A C 1
ATOM 1994 O O . MET A 1 249 ? -49.272 13.433 74.324 1.00 86.69 249 MET A O 1
ATOM 1998 N N . CYS A 1 250 ? -48.867 14.468 76.285 1.00 85.00 250 CYS A N 1
ATOM 1999 C CA . CYS A 1 250 ? -50.144 14.151 76.920 1.00 85.00 250 CYS A CA 1
ATOM 2000 C C . CYS A 1 250 ? -50.737 15.381 77.627 1.00 85.00 250 CYS A C 1
ATOM 2002 O O . CYS A 1 250 ? -49.989 16.279 78.021 1.00 85.00 250 CYS A O 1
ATOM 2004 N N . PRO A 1 251 ? -52.067 15.430 77.828 1.00 88.12 251 PRO A N 1
ATOM 2005 C CA . PRO A 1 251 ? -52.699 16.491 78.606 1.00 88.12 251 PRO A CA 1
ATOM 2006 C C . PRO A 1 251 ? -52.150 16.534 80.035 1.00 88.12 251 PRO A C 1
ATOM 2008 O O . PRO A 1 251 ? -52.003 15.495 80.685 1.00 88.12 251 PRO A O 1
ATOM 2011 N N . LYS A 1 252 ? -51.894 17.741 80.551 1.00 85.88 252 LYS A N 1
ATOM 2012 C CA . LYS A 1 252 ? -51.584 17.940 81.973 1.00 85.88 252 LYS A CA 1
ATOM 2013 C C . LYS A 1 252 ? -52.831 17.565 82.798 1.00 85.88 252 LYS A C 1
ATOM 2015 O O . LYS A 1 252 ? -53.932 18.006 82.452 1.00 85.88 252 LYS A O 1
ATOM 2020 N N . PRO A 1 253 ? -52.716 16.728 83.848 1.00 80.69 253 PRO A N 1
ATOM 2021 C CA . PRO A 1 253 ? -53.865 16.355 84.665 1.00 80.69 253 PRO A CA 1
ATOM 2022 C C . PRO A 1 253 ? -54.448 17.596 85.345 1.00 80.69 253 PRO A C 1
ATOM 2024 O O . PRO A 1 253 ? -53.715 18.519 85.705 1.00 80.69 253 PRO A O 1
ATOM 2027 N N . LYS A 1 254 ? -55.774 17.616 85.527 1.00 78.00 254 LYS A N 1
ATOM 2028 C CA . LYS A 1 254 ? -56.467 18.721 86.200 1.00 78.00 254 LYS A CA 1
ATOM 2029 C C . LYS A 1 254 ? -55.847 18.939 87.592 1.00 78.00 254 LYS A C 1
ATOM 2031 O O . LYS A 1 254 ? -55.733 17.958 88.332 1.00 78.00 254 LYS A O 1
ATOM 2036 N N . PRO A 1 255 ? -55.463 20.175 87.967 1.00 76.31 255 PRO A N 1
ATOM 2037 C CA . PRO A 1 255 ? -54.951 20.438 89.307 1.00 76.31 255 PRO A CA 1
ATOM 2038 C C . PRO A 1 255 ? -56.004 20.038 90.355 1.00 76.31 255 PRO A C 1
ATOM 2040 O O . PRO A 1 255 ? -57.202 20.236 90.111 1.00 76.31 255 PRO A O 1
ATOM 2043 N N . PRO A 1 256 ? -55.594 19.458 91.500 1.00 72.38 256 PRO A N 1
ATOM 2044 C CA . PRO A 1 256 ? -56.528 19.144 92.573 1.00 72.38 256 PRO A CA 1
ATOM 2045 C C . PRO A 1 256 ? -57.252 20.426 93.015 1.00 72.38 256 PRO A C 1
ATOM 2047 O O . PRO A 1 256 ? -56.646 21.502 92.974 1.00 72.38 256 PRO A O 1
ATOM 2050 N N . PRO A 1 257 ? -58.538 20.344 93.406 1.00 71.00 257 PRO A N 1
ATOM 2051 C CA . PRO A 1 257 ? -59.239 21.509 93.929 1.00 71.00 257 PRO A CA 1
ATOM 2052 C C . PRO A 1 257 ? -58.461 22.066 95.133 1.00 71.00 257 PRO A C 1
ATOM 2054 O O . PRO A 1 257 ? -57.952 21.273 95.933 1.00 71.00 257 PRO A O 1
ATOM 2057 N N . PRO A 1 258 ? -58.326 23.400 95.261 1.00 68.88 258 PRO A N 1
ATOM 2058 C CA . PRO A 1 258 ? -57.748 23.983 96.464 1.00 68.88 258 PRO A CA 1
ATOM 2059 C C . PRO A 1 258 ? -58.573 23.526 97.678 1.00 68.88 258 PRO A C 1
ATOM 2061 O O . PRO A 1 258 ? -59.792 23.399 97.545 1.00 68.88 258 PRO A O 1
ATOM 2064 N N . PRO A 1 259 ? -57.939 23.245 98.830 1.00 62.31 259 PRO A N 1
ATOM 2065 C CA . PRO A 1 259 ? -58.665 22.822 100.020 1.00 62.31 259 PRO A CA 1
ATOM 2066 C C . PRO A 1 259 ? -59.703 23.883 100.393 1.00 62.31 259 PRO A C 1
ATOM 2068 O O . PRO A 1 259 ? -59.378 25.070 100.473 1.00 62.31 259 PRO A O 1
ATOM 2071 N N . GLU A 1 260 ? -60.944 23.444 100.587 1.00 53.03 260 GLU A N 1
ATOM 2072 C CA . GLU A 1 260 ? -62.036 24.300 101.040 1.00 53.03 260 GLU A CA 1
ATOM 2073 C C . GLU A 1 260 ? -61.685 24.825 102.441 1.00 53.03 260 GLU A C 1
ATOM 2075 O O . GLU A 1 260 ? -61.362 24.058 103.349 1.00 53.03 260 GLU A O 1
ATOM 2080 N N . LEU A 1 261 ? -61.655 26.152 102.581 1.00 52.84 261 LEU A N 1
ATOM 2081 C CA . LEU A 1 261 ? -61.475 26.832 103.859 1.00 52.84 261 LEU A CA 1
ATOM 2082 C C . LEU A 1 261 ? -62.849 26.933 104.524 1.00 52.84 261 LEU A C 1
ATOM 2084 O O . LEU A 1 261 ? -63.664 27.753 104.106 1.00 52.84 261 LEU A O 1
ATOM 2088 N N . ASP A 1 262 ? -63.092 26.102 105.536 1.00 45.78 262 ASP A N 1
ATOM 2089 C CA . ASP A 1 262 ? -64.262 26.231 106.408 1.00 45.78 262 ASP A CA 1
ATOM 2090 C C . ASP A 1 262 ? -64.176 27.551 107.207 1.00 45.78 262 ASP A C 1
ATOM 2092 O O . ASP A 1 262 ? -63.201 27.789 107.927 1.00 45.78 262 ASP A O 1
ATOM 2096 N N . GLU A 1 263 ? -65.202 28.400 107.098 1.00 50.75 263 GLU A N 1
ATOM 2097 C CA . GLU A 1 263 ? -65.407 29.596 107.934 1.00 50.75 263 GLU A CA 1
ATOM 2098 C C . GLU A 1 263 ? -66.569 29.386 108.934 1.00 50.75 263 GLU A C 1
ATOM 2100 O O . GLU A 1 263 ? -67.448 28.559 108.698 1.00 50.75 263 GLU A O 1
ATOM 2105 N N . GLU A 1 264 ? -66.579 30.184 110.019 1.00 46.22 264 GLU A N 1
ATOM 2106 C CA . GLU A 1 264 ? -67.433 30.105 111.237 1.00 46.22 264 GLU A CA 1
ATOM 2107 C C . GLU A 1 264 ? -67.004 29.001 112.249 1.00 46.22 264 GLU A C 1
ATOM 2109 O O . GLU A 1 264 ? -66.760 27.863 111.872 1.00 46.22 264 GLU A O 1
ATOM 2114 N N . ALA A 1 265 ? -66.855 29.204 113.574 1.00 43.62 265 ALA A N 1
ATOM 2115 C CA . ALA A 1 265 ? -67.203 30.278 114.532 1.00 43.62 265 ALA A CA 1
ATOM 2116 C C . ALA A 1 265 ? -66.298 30.140 115.818 1.00 43.62 265 ALA A C 1
ATOM 2118 O O . ALA A 1 265 ? -65.614 29.127 115.935 1.00 43.62 265 ALA A O 1
ATOM 2119 N N . VAL A 1 266 ? -66.213 31.002 116.858 1.00 47.50 266 VAL A N 1
ATOM 2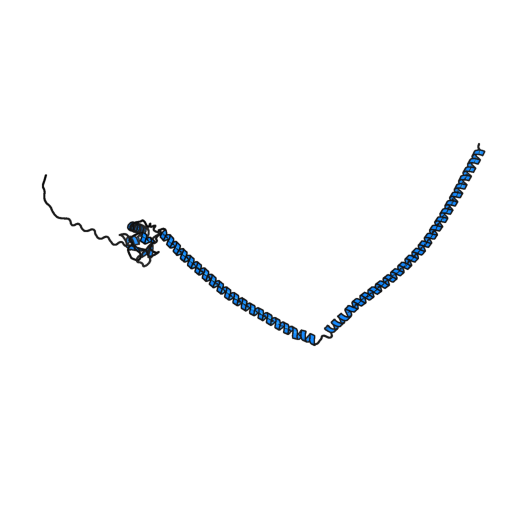120 C CA . VAL A 1 266 ? -66.834 32.302 117.229 1.00 47.50 266 VAL A CA 1
ATOM 2121 C C . VAL A 1 266 ? -66.000 33.022 118.347 1.00 47.50 266 VAL A C 1
ATOM 2123 O O . VAL A 1 266 ? -65.138 32.400 118.954 1.00 47.50 266 VAL A O 1
ATOM 2126 N N . GLU A 1 267 ? -66.262 34.320 118.580 1.00 44.53 267 GLU A N 1
ATOM 2127 C CA . GLU A 1 267 ? -65.983 35.246 119.730 1.00 44.53 267 GLU A CA 1
ATOM 2128 C C . GLU A 1 267 ? -64.996 34.948 120.903 1.00 44.53 267 GLU A C 1
ATOM 2130 O O . GLU A 1 267 ? -65.049 33.907 121.550 1.00 44.53 267 GLU A O 1
ATOM 2135 N N . GLY A 1 268 ? -64.327 36.022 121.384 1.00 41.44 268 GLY A N 1
ATOM 2136 C CA . GLY A 1 268 ? -64.474 36.441 122.802 1.00 41.44 268 GLY A CA 1
ATOM 2137 C C . GLY A 1 268 ? -63.228 36.876 123.614 1.00 41.44 268 GLY A C 1
ATOM 2138 O O . GLY A 1 268 ? -62.365 36.054 123.901 1.00 41.44 268 GLY A O 1
ATOM 2139 N N . GLY A 1 269 ? -63.220 38.128 124.117 1.00 43.47 269 GLY A N 1
ATOM 2140 C CA . GLY A 1 269 ? -62.288 38.665 125.144 1.00 43.47 269 GLY A CA 1
ATOM 2141 C C . GLY A 1 269 ? -61.107 39.471 124.568 1.00 43.47 269 GLY A C 1
ATOM 2142 O O . GLY A 1 269 ? -60.278 38.895 123.876 1.00 43.47 269 GLY A O 1
ATOM 2143 N N . ASP A 1 270 ? -60.976 40.801 124.666 1.00 42.84 270 ASP A N 1
ATOM 2144 C CA . ASP A 1 270 ? -61.249 41.832 125.701 1.00 42.84 270 ASP A CA 1
ATOM 2145 C C . ASP A 1 270 ? -60.093 42.073 126.705 1.00 42.84 270 ASP A C 1
ATOM 2147 O O . ASP A 1 270 ? -59.528 41.128 127.248 1.00 42.84 270 ASP A O 1
ATOM 2151 N N . GLN A 1 271 ? -59.821 43.365 126.966 1.00 42.88 271 GLN A N 1
ATOM 2152 C CA . GLN A 1 271 ? -58.850 43.963 127.912 1.00 42.88 271 GLN A CA 1
ATOM 2153 C C . GLN A 1 271 ? -57.336 43.734 127.662 1.00 42.88 271 GLN A C 1
ATOM 2155 O O . GLN A 1 271 ? -56.923 42.709 127.139 1.00 42.88 271 GLN A O 1
ATOM 2160 N N . ALA A 1 272 ? -56.414 44.619 128.077 1.00 45.38 272 ALA A N 1
ATOM 2161 C CA . ALA A 1 272 ? -56.441 46.070 128.353 1.00 45.38 272 ALA A CA 1
ATOM 2162 C C . ALA A 1 272 ? -54.992 46.565 128.608 1.00 45.38 272 ALA A C 1
ATOM 2164 O O . ALA A 1 272 ? -54.178 45.778 129.082 1.00 45.38 272 ALA A O 1
ATOM 2165 N N . ALA A 1 273 ? -54.760 47.877 128.419 1.00 46.16 273 ALA A N 1
ATOM 2166 C CA . ALA A 1 273 ? -53.575 48.667 128.824 1.00 46.16 273 ALA A CA 1
ATOM 2167 C C . ALA A 1 273 ? -52.231 48.389 128.108 1.00 46.16 273 ALA A C 1
ATOM 2169 O O . ALA A 1 273 ? -51.578 47.364 128.390 1.00 46.16 273 ALA A O 1
#

pLDDT: mean 87.37, std 12.69, range [41.44, 98.38]

Radius of gyration: 75.87 Å; chains: 1; bounding box: 134×111×210 Å

Foldseek 3Di:
DVVVVVVVVVVVVVVVVVVVVVVVVVVVVVVVVVVVVVVVVVVVVVVVVVVVVVVVVVVVVVVVVVVVVVVVVVVVVVCVVCVVVVVVVCCCPVPNDPVVCCCVVPVVVVVVVVVVVVVVVVVVVVVVVVVVVVVVVVVVVVVVVVVVVVVVVVVVVVVVQVVQLVCLVQQQAWEWEDPVPNDTDIQTRDRDDQPDAQVVVQVSSLVSCCVPPVSVNVVQVQTKFKDQQRHGDHGPNVSSVGDHHRIYIDRDPDPDPDDDDDDDDDDDDDDDD

Secondary structure (DSSP, 8-state):
-HHHHHHHHHHHHHHHHHHHHHHHHHHHHHHHHHHHHHHHHHHHHHHHHHHHHHHHHHHHHHHHHHHHHHHHHHHHHHHHHHHHHHHHHHHHHHS--HHHHHIIIIIHHHHHHHHHHHHHHHHHHHHHHHHHHHHHHHHHHHHHHHHHHHHHHHHHHHHHHHHHHHHHHTTEEEEEEE-SSS-EEEEEEEE--TTS-HHHHHHHHHHHHHHH-HHHHHH-TT-EEEEETTEEP-STHHHHHSPTT-EEEEEPPPPPPPPP-------------

InterPro domains:
  IPR009290 Radial spoke 3 [PF06098] (1-134)
  IPR009290 Radial spoke 3 [PTHR21648] (1-167)

Sequence (273 aa):
EQSTMEVEEDHELSKMTHFKGEWYERQEAMMLAWQKQVDEEWVRWQEKELLVSVKREEKQREARVLLKVQAIAAAKAHLAQIVPNAARDLQQSAFPDSRELAIDRLFLPNLFANVQKEVQAMKQAQKQVDEMISVRFGAQQSAWREGLEAHKAKNLELQKRHVEEMQIRQGKIRIMVDNGTGTAVQVGPIQLSDKDSIDEVQDRVFVWLEKNEPKIAAAWPHGVLMLLGGTPVLAAAQLFEASAGQISMCPKPKPPPPPELDEEAVEGGDQAA